Protein AF-A0A7C3TI49-F1 (afdb_monomer)

Solvent-accessible surface area (backbone atoms only — not comparable to full-atom values): 11204 Å² total; per-residue (Å²): 137,73,69,74,66,58,62,77,44,36,33,93,86,78,65,37,60,52,45,73,40,81,92,74,18,29,31,30,22,83,81,80,68,50,71,80,40,73,75,57,76,80,86,66,76,93,65,89,52,96,46,70,70,53,35,66,74,63,55,88,66,80,76,74,78,36,61,53,36,75,71,27,58,77,70,85,82,82,73,86,46,91,93,46,44,79,69,45,50,56,54,45,55,51,50,62,51,61,78,38,73,46,75,66,49,43,51,45,37,54,48,33,49,53,36,47,55,49,31,58,77,68,70,51,64,69,68,35,39,36,49,24,31,50,51,50,52,52,38,50,75,68,54,68,49,80,88,48,62,62,64,48,52,42,43,25,42,41,52,52,26,23,53,75,71,70,53,78,71,61,64,61,59,49,17,63,72,56,73,44,62,54,70,56,35,77,73,102

Structure (mmCIF, N/CA/C/O backbone):
data_AF-A0A7C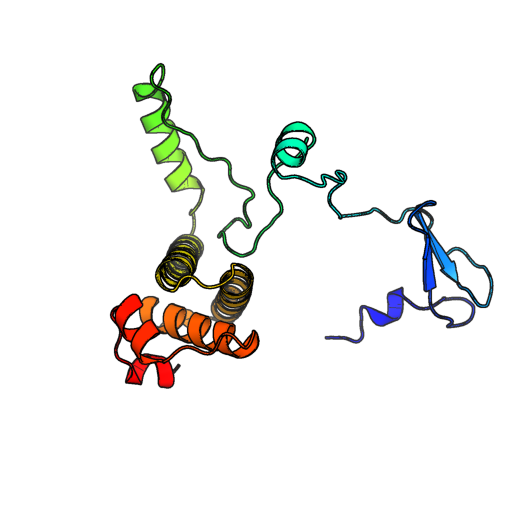3TI49-F1
#
_entry.id   AF-A0A7C3TI49-F1
#
loop_
_atom_site.group_PDB
_atom_site.id
_atom_site.type_symbol
_atom_site.label_atom_id
_atom_site.label_alt_id
_atom_site.label_comp_id
_atom_site.label_asym_id
_atom_site.label_entity_id
_atom_site.label_seq_id
_atom_site.pdbx_PDB_ins_code
_atom_site.Cartn_x
_atom_site.Cartn_y
_atom_site.Cartn_z
_atom_site.occupancy
_atom_site.B_iso_or_equiv
_atom_site.auth_seq_id
_atom_site.auth_comp_id
_atom_site.auth_asym_id
_atom_site.auth_atom_id
_atom_site.pdbx_PDB_model_num
ATOM 1 N N . MET A 1 1 ? -8.772 5.570 -21.981 1.00 37.44 1 MET A N 1
ATOM 2 C CA . MET A 1 1 ? -7.365 5.751 -21.545 1.00 37.44 1 MET A CA 1
ATOM 3 C C . MET A 1 1 ? -6.417 4.676 -22.097 1.00 37.44 1 MET A C 1
ATOM 5 O O . MET A 1 1 ? -5.244 4.721 -21.771 1.00 37.44 1 MET A O 1
ATOM 9 N N . SER A 1 2 ? -6.874 3.746 -22.947 1.00 39.91 2 SER A N 1
ATOM 10 C CA . SER A 1 2 ? -6.044 2.699 -23.571 1.00 39.91 2 SER A CA 1
ATOM 11 C C . SER A 1 2 ? -5.459 3.077 -24.941 1.00 39.91 2 SER A C 1
ATOM 13 O O . SER A 1 2 ? -4.612 2.357 -25.446 1.00 39.91 2 SER A O 1
ATOM 15 N N . SER A 1 3 ? -5.889 4.186 -25.550 1.00 43.06 3 SER A N 1
ATOM 16 C CA . SER A 1 3 ? -5.544 4.528 -26.936 1.00 43.06 3 SER A CA 1
ATOM 17 C C . SER A 1 3 ? -4.151 5.139 -27.124 1.00 43.06 3 SER A C 1
ATOM 19 O O . SER A 1 3 ? -3.600 5.027 -28.208 1.00 43.06 3 SER A O 1
ATOM 21 N N . SER A 1 4 ? -3.556 5.753 -26.096 1.00 47.06 4 SER A N 1
ATOM 22 C CA . SER A 1 4 ? -2.284 6.483 -26.241 1.00 47.06 4 SER A CA 1
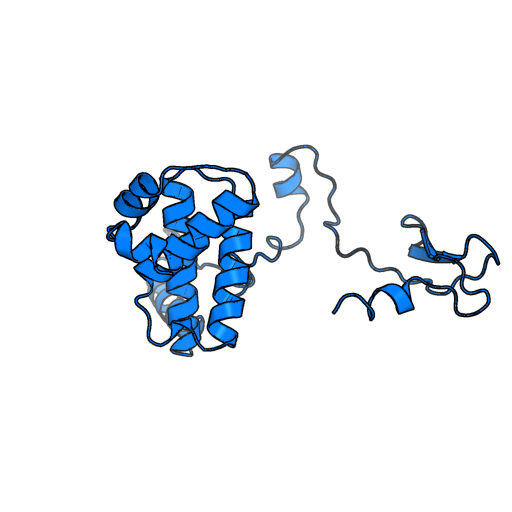ATOM 23 C C . SER A 1 4 ? -1.030 5.614 -26.116 1.00 47.06 4 SER A C 1
ATOM 25 O O . SER A 1 4 ? 0.036 6.043 -26.528 1.00 47.06 4 SER A O 1
ATOM 27 N N . LEU A 1 5 ? -1.122 4.414 -25.532 1.00 48.84 5 LEU A N 1
ATOM 28 C CA . LEU A 1 5 ? 0.017 3.484 -25.432 1.00 48.84 5 LEU A CA 1
ATOM 29 C C . LEU A 1 5 ? 0.194 2.653 -26.710 1.00 48.84 5 LEU A C 1
ATOM 31 O O . LEU A 1 5 ? 1.305 2.250 -27.038 1.00 48.84 5 LEU A O 1
ATOM 35 N N . ASP A 1 6 ? -0.896 2.439 -27.448 1.00 53.16 6 ASP A N 1
ATOM 36 C CA . ASP A 1 6 ? -0.920 1.625 -28.667 1.00 53.16 6 ASP A CA 1
ATOM 37 C C . ASP A 1 6 ? -0.281 2.344 -29.871 1.00 53.16 6 ASP A C 1
ATOM 39 O O . ASP A 1 6 ? 0.140 1.710 -30.836 1.00 53.16 6 ASP A O 1
ATOM 43 N N . GLU A 1 7 ? -0.169 3.673 -29.803 1.00 57.31 7 GLU A N 1
ATOM 44 C CA . GLU A 1 7 ? 0.434 4.513 -30.843 1.00 57.31 7 GLU A CA 1
ATOM 45 C C . GLU A 1 7 ? 1.973 4.429 -30.840 1.00 57.31 7 GLU A C 1
ATOM 47 O O . GLU A 1 7 ? 2.602 4.526 -31.892 1.00 57.31 7 GLU A O 1
ATOM 52 N N . PHE A 1 8 ? 2.583 4.152 -29.680 1.00 62.88 8 PHE A N 1
ATOM 53 C CA . PHE A 1 8 ? 4.034 3.961 -29.538 1.00 62.88 8 PHE A CA 1
ATOM 54 C C . PHE A 1 8 ? 4.514 2.563 -29.950 1.00 62.88 8 PHE A C 1
ATOM 56 O O . PHE A 1 8 ? 5.704 2.370 -30.171 1.00 62.88 8 PHE A O 1
ATOM 63 N N . LEU A 1 9 ? 3.608 1.588 -30.073 1.00 73.31 9 LEU A N 1
ATOM 64 C CA . LEU A 1 9 ? 3.926 0.196 -30.424 1.00 73.31 9 LEU A CA 1
ATOM 65 C C . LEU A 1 9 ? 3.753 -0.109 -31.920 1.00 73.31 9 LEU A C 1
ATOM 67 O O . LEU A 1 9 ? 3.843 -1.270 -32.337 1.00 73.31 9 LEU A O 1
ATOM 71 N N . ARG A 1 10 ? 3.505 0.923 -32.732 1.00 82.94 10 ARG A N 1
ATOM 72 C CA . ARG A 1 10 ? 3.316 0.807 -34.178 1.00 82.94 10 ARG A CA 1
ATOM 73 C C . ARG A 1 10 ? 4.461 1.448 -34.939 1.00 82.94 10 ARG A C 1
ATOM 75 O O . ARG A 1 10 ? 4.963 2.515 -34.595 1.00 82.94 10 ARG A O 1
ATOM 82 N N . CYS A 1 11 ? 4.848 0.798 -36.026 1.00 82.50 11 CYS A N 1
ATOM 83 C CA . CYS A 1 11 ? 5.867 1.307 -36.915 1.00 82.50 11 CYS A CA 1
ATOM 84 C C . CYS A 1 11 ? 5.354 2.544 -37.665 1.00 82.50 11 CYS A C 1
ATOM 86 O O . CYS A 1 11 ? 4.343 2.468 -38.360 1.00 82.50 11 CYS A O 1
ATOM 88 N N . LYS A 1 12 ? 6.086 3.663 -37.596 1.00 83.12 12 LYS A N 1
ATOM 89 C CA . LYS A 1 12 ? 5.746 4.906 -38.318 1.00 83.12 12 LYS A CA 1
ATOM 90 C C . LYS A 1 12 ? 5.868 4.793 -39.844 1.00 83.12 12 LYS A C 1
ATOM 92 O O . LYS A 1 12 ? 5.381 5.665 -40.550 1.00 83.12 12 LYS A O 1
ATOM 97 N N . ILE A 1 13 ? 6.525 3.742 -40.339 1.00 83.31 13 ILE A N 1
ATOM 98 C CA . ILE A 1 13 ? 6.803 3.538 -41.767 1.00 83.31 13 ILE A CA 1
ATOM 99 C C . ILE A 1 13 ? 5.757 2.615 -42.405 1.00 83.31 13 ILE A C 1
ATOM 101 O O . ILE A 1 13 ? 5.224 2.937 -43.459 1.00 83.31 13 ILE A O 1
ATOM 105 N N . CYS A 1 14 ? 5.444 1.478 -41.774 1.00 85.50 14 CYS A N 1
ATOM 106 C CA . CYS A 1 14 ? 4.546 0.466 -42.350 1.00 85.50 14 CYS A CA 1
ATOM 107 C C . CYS A 1 14 ? 3.308 0.144 -41.496 1.00 85.50 14 CYS A C 1
ATOM 109 O O . CYS A 1 14 ? 2.505 -0.701 -41.879 1.00 85.50 14 CYS A O 1
ATOM 111 N N . GLY A 1 15 ? 3.155 0.757 -40.318 1.00 81.75 15 GLY A N 1
ATOM 112 C CA . GLY A 1 15 ? 2.049 0.479 -39.392 1.00 81.75 15 GLY A CA 1
ATOM 113 C C . GLY A 1 15 ? 2.128 -0.873 -38.669 1.00 81.75 15 GLY A C 1
ATOM 114 O O . GLY A 1 15 ? 1.235 -1.191 -37.885 1.00 81.75 15 GLY A O 1
ATOM 115 N N . GLY A 1 16 ? 3.180 -1.663 -38.907 1.00 83.25 16 GLY A N 1
ATOM 116 C CA . GLY A 1 16 ? 3.410 -2.962 -38.274 1.00 83.25 16 GLY A CA 1
ATOM 117 C C . GLY A 1 16 ? 3.659 -2.890 -36.768 1.00 83.25 16 GLY A C 1
ATOM 118 O O . GLY A 1 16 ? 3.997 -1.839 -36.229 1.00 83.25 16 GLY A O 1
ATOM 119 N N . ARG A 1 17 ? 3.529 -4.028 -36.081 1.00 83.50 17 ARG A N 1
ATOM 120 C CA . ARG A 1 17 ? 3.826 -4.136 -34.646 1.00 83.50 17 ARG A CA 1
ATOM 121 C C . ARG A 1 17 ? 5.334 -4.044 -34.400 1.00 83.50 17 ARG A C 1
ATOM 123 O O . ARG A 1 17 ? 6.115 -4.660 -35.126 1.00 83.50 17 ARG A O 1
ATOM 130 N N . LEU A 1 18 ? 5.726 -3.301 -33.370 1.00 85.31 18 LEU A N 1
ATOM 131 C CA . LEU A 1 18 ? 7.106 -3.266 -32.892 1.00 85.31 18 LEU A CA 1
ATOM 132 C C . LEU A 1 18 ? 7.381 -4.414 -31.923 1.00 85.31 18 LEU A C 1
ATOM 134 O O . LEU A 1 18 ? 6.542 -4.755 -31.084 1.00 85.31 18 LEU A O 1
ATOM 138 N N . ILE A 1 19 ? 8.564 -5.000 -32.058 1.00 84.19 19 ILE A N 1
ATOM 139 C CA . ILE A 1 19 ? 9.109 -6.029 -31.181 1.00 84.19 19 ILE A CA 1
ATOM 140 C C . ILE A 1 19 ? 10.363 -5.437 -30.540 1.00 84.19 19 ILE A C 1
ATOM 142 O O . ILE A 1 19 ? 11.196 -4.855 -31.230 1.00 84.19 19 ILE A O 1
ATOM 146 N N . GLY A 1 20 ? 10.465 -5.542 -29.217 1.00 84.12 20 GLY A N 1
ATOM 147 C CA . GLY A 1 20 ? 11.661 -5.142 -28.482 1.00 84.12 20 GLY A CA 1
ATOM 148 C C . GLY A 1 20 ? 12.634 -6.309 -28.372 1.00 84.12 20 GLY A C 1
ATOM 149 O O . GLY A 1 20 ? 12.247 -7.373 -27.886 1.00 84.12 20 GLY A O 1
ATOM 150 N N . ASP A 1 21 ? 13.873 -6.102 -28.798 1.00 83.25 21 ASP A N 1
ATOM 151 C CA . ASP A 1 21 ? 15.015 -6.949 -28.477 1.00 83.25 21 ASP A CA 1
ATOM 152 C C . ASP A 1 21 ? 15.685 -6.4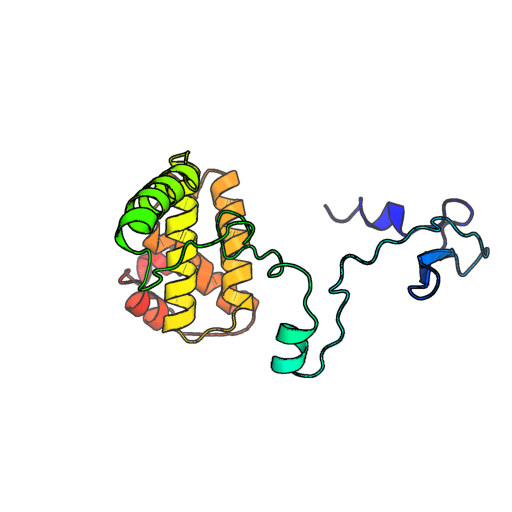21 -27.200 1.00 83.25 21 ASP A C 1
ATOM 154 O O . ASP A 1 21 ? 16.288 -5.347 -27.186 1.00 83.25 21 ASP A O 1
ATOM 158 N N . LEU A 1 22 ? 15.551 -7.177 -26.110 1.00 75.44 22 LEU A N 1
ATOM 159 C CA . LEU A 1 22 ? 16.120 -6.840 -24.802 1.00 75.44 22 LEU A CA 1
ATOM 160 C C . LEU A 1 22 ? 17.641 -7.031 -24.748 1.00 75.44 22 LEU A C 1
ATOM 162 O O . LEU A 1 22 ? 18.283 -6.418 -23.902 1.00 75.44 22 LEU A O 1
ATOM 166 N N . GLU A 1 23 ? 18.226 -7.861 -25.617 1.00 78.31 23 GLU A N 1
ATOM 167 C CA . GLU A 1 23 ? 19.677 -8.091 -25.622 1.00 78.31 23 GLU A CA 1
ATOM 168 C C . GLU A 1 23 ? 20.421 -6.915 -26.254 1.00 78.31 23 GLU A C 1
ATOM 170 O O . GLU A 1 23 ? 21.505 -6.545 -25.804 1.00 78.31 23 GLU A O 1
ATOM 175 N N . ARG A 1 24 ? 19.818 -6.310 -27.282 1.00 79.50 24 ARG A N 1
ATOM 176 C CA . ARG A 1 24 ? 20.370 -5.143 -27.984 1.00 79.50 24 ARG A CA 1
ATOM 177 C C . ARG A 1 24 ? 19.833 -3.811 -27.473 1.00 79.50 24 ARG A C 1
ATOM 179 O O . ARG A 1 24 ? 20.455 -2.783 -27.709 1.00 79.50 24 ARG A O 1
ATOM 186 N N . GLY A 1 25 ? 18.704 -3.826 -26.764 1.00 81.88 25 GLY A N 1
ATOM 187 C CA . GLY A 1 25 ? 18.009 -2.612 -26.339 1.00 81.88 25 GLY A CA 1
ATOM 188 C C . GLY A 1 25 ? 17.297 -1.900 -27.493 1.00 81.88 25 GLY A C 1
ATOM 189 O O . GLY A 1 25 ? 17.110 -0.687 -27.443 1.00 81.88 25 GLY A O 1
ATOM 190 N N . GLU A 1 26 ? 16.897 -2.635 -28.532 1.00 86.69 26 GLU A N 1
ATOM 191 C CA . GLU A 1 26 ? 16.341 -2.081 -29.770 1.00 86.69 26 GLU A CA 1
ATOM 192 C C . GLU A 1 26 ? 14.849 -2.413 -29.917 1.00 86.69 26 GLU A C 1
ATOM 194 O O . GLU A 1 26 ? 14.418 -3.535 -29.667 1.00 86.69 26 GLU A O 1
ATOM 199 N N . ALA A 1 27 ? 14.041 -1.461 -30.379 1.00 86.12 27 ALA A N 1
ATOM 200 C CA . ALA A 1 27 ? 12.674 -1.692 -30.836 1.00 86.12 27 ALA A CA 1
ATOM 201 C C . ALA A 1 27 ? 12.647 -1.717 -32.367 1.00 86.12 27 ALA A C 1
ATOM 203 O O . ALA A 1 27 ? 12.773 -0.674 -33.017 1.00 86.12 27 ALA A O 1
ATOM 204 N N . PHE A 1 28 ? 12.433 -2.894 -32.952 1.00 86.88 28 PHE A N 1
ATOM 205 C CA . PHE A 1 28 ? 12.418 -3.081 -34.401 1.00 86.88 28 PHE A CA 1
ATOM 206 C C . PHE A 1 28 ? 11.052 -3.547 -34.909 1.00 86.88 28 PHE A C 1
ATOM 208 O O . PHE A 1 28 ? 10.256 -4.169 -34.201 1.00 86.88 28 PHE A O 1
ATOM 215 N N . CYS A 1 29 ? 10.747 -3.231 -36.165 1.00 87.69 29 CYS A N 1
ATOM 216 C CA . CYS A 1 29 ? 9.540 -3.722 -36.820 1.00 87.69 29 CYS A CA 1
ATOM 217 C C . CYS A 1 29 ? 9.814 -5.040 -37.548 1.00 87.69 29 CYS A C 1
ATOM 219 O O . CYS A 1 29 ? 10.705 -5.107 -38.392 1.00 87.69 29 CYS A O 1
ATOM 221 N N . SER A 1 30 ? 8.995 -6.064 -37.301 1.00 84.44 30 SER A N 1
ATOM 222 C CA . SER A 1 30 ? 9.126 -7.366 -37.970 1.00 84.44 30 SER A CA 1
ATOM 223 C C . SER A 1 30 ? 8.779 -7.349 -39.463 1.00 84.44 30 SER A C 1
ATOM 225 O O . SER A 1 30 ? 9.190 -8.253 -40.182 1.00 84.44 30 SER A O 1
ATOM 227 N N . LEU A 1 31 ? 8.023 -6.350 -39.935 1.00 85.31 31 LEU A N 1
ATOM 228 C CA . LEU A 1 31 ? 7.568 -6.276 -41.328 1.00 85.31 31 LEU A CA 1
ATOM 229 C C . LEU A 1 31 ? 8.546 -5.534 -42.245 1.00 85.31 31 LEU A C 1
ATOM 231 O O . LEU A 1 31 ? 8.798 -5.990 -43.354 1.00 85.31 31 LEU A O 1
ATOM 235 N N . CYS A 1 32 ? 9.078 -4.388 -41.811 1.00 86.19 32 CYS A N 1
ATOM 236 C CA . CYS A 1 32 ? 9.964 -3.556 -42.636 1.00 86.19 32 CYS A CA 1
ATOM 237 C C . CYS A 1 32 ? 11.418 -3.504 -42.144 1.00 86.19 32 CYS A C 1
ATOM 239 O O . CYS A 1 32 ? 12.242 -2.866 -42.792 1.00 86.19 32 CYS A O 1
ATOM 241 N N . GLY A 1 33 ? 11.737 -4.122 -41.002 1.00 82.44 33 GLY A N 1
ATOM 242 C CA . GLY A 1 33 ? 13.096 -4.166 -40.452 1.00 82.44 33 GLY A CA 1
ATOM 243 C C . GLY A 1 33 ? 13.618 -2.837 -39.898 1.00 82.44 33 GLY A C 1
ATOM 244 O O . GLY A 1 33 ? 14.774 -2.760 -39.502 1.00 82.44 33 GLY A O 1
ATOM 245 N N . SER A 1 34 ? 12.798 -1.782 -39.854 1.00 84.56 34 SER A N 1
ATOM 246 C CA . SER A 1 34 ? 13.216 -0.490 -39.306 1.00 84.56 34 SER A CA 1
ATOM 247 C C . SER A 1 34 ? 13.361 -0.556 -37.787 1.00 84.56 34 SER A C 1
ATOM 249 O O . SER A 1 34 ? 12.408 -0.955 -37.106 1.00 84.56 34 SER A O 1
ATOM 251 N N . VAL A 1 35 ? 14.492 -0.083 -37.271 1.00 85.06 35 VAL A N 1
ATOM 252 C CA . VAL A 1 35 ? 14.696 0.187 -35.844 1.00 85.06 35 VAL A CA 1
ATOM 253 C C . VAL A 1 35 ? 14.158 1.585 -35.542 1.00 85.06 35 VAL A C 1
ATOM 255 O O . VAL A 1 35 ? 14.489 2.544 -36.237 1.00 85.06 35 VAL A O 1
ATOM 258 N N . LEU A 1 36 ? 13.247 1.693 -34.574 1.00 82.31 36 LEU A N 1
ATOM 259 C CA . LEU A 1 36 ? 12.620 2.966 -34.189 1.00 82.31 36 LEU A CA 1
ATOM 260 C C . LEU A 1 36 ? 13.142 3.520 -32.870 1.00 82.31 36 LEU A C 1
ATOM 262 O O . LEU A 1 36 ? 13.036 4.724 -32.644 1.00 82.31 36 LEU A O 1
ATOM 266 N N . ASP A 1 37 ? 13.684 2.654 -32.022 1.00 77.38 37 ASP A N 1
ATOM 267 C CA . ASP A 1 37 ? 14.362 3.034 -30.793 1.00 77.38 37 ASP A CA 1
ATOM 268 C C . ASP A 1 37 ? 15.560 2.103 -30.594 1.00 77.38 37 ASP A C 1
ATOM 270 O O . ASP A 1 37 ? 15.435 0.898 -30.788 1.00 77.38 37 ASP A O 1
ATOM 274 N N . GLU A 1 38 ? 16.708 2.664 -30.242 1.00 78.88 38 GLU A N 1
ATOM 275 C CA . GLU A 1 38 ? 17.976 1.948 -30.020 1.00 78.88 38 GLU A CA 1
ATOM 276 C C . GLU A 1 38 ? 18.396 1.998 -28.542 1.00 78.88 38 GLU A C 1
ATOM 278 O O . GLU A 1 38 ? 19.468 1.522 -28.172 1.00 78.88 38 GLU A O 1
ATOM 283 N N . ARG A 1 39 ? 17.593 2.642 -27.682 1.00 77.12 39 ARG A N 1
ATOM 284 C CA . ARG A 1 39 ? 17.901 2.830 -26.257 1.00 77.12 39 ARG A CA 1
ATOM 285 C C . ARG A 1 39 ? 16.721 2.455 -25.377 1.00 77.12 39 ARG A C 1
ATOM 287 O O . ARG A 1 39 ? 16.298 3.235 -24.521 1.00 77.12 39 ARG A O 1
ATOM 294 N N . LEU A 1 40 ? 16.215 1.240 -25.551 1.00 77.75 40 LEU A N 1
ATOM 295 C CA . LEU A 1 40 ? 15.283 0.669 -24.590 1.00 77.75 40 LEU A CA 1
ATOM 296 C C . LEU A 1 40 ? 15.995 0.492 -23.249 1.00 77.75 40 LEU A C 1
ATOM 298 O O . LEU A 1 40 ? 16.892 -0.334 -23.093 1.00 77.75 40 LEU A O 1
ATOM 302 N N . VAL A 1 41 ? 15.583 1.295 -22.273 1.00 74.75 41 VAL A N 1
ATOM 303 C CA . VAL A 1 41 ? 16.032 1.157 -20.891 1.00 74.75 41 VAL A CA 1
ATOM 304 C C . VAL A 1 41 ? 15.165 0.102 -20.219 1.00 74.75 41 VAL A C 1
ATOM 306 O O . VAL A 1 41 ? 13.950 0.279 -20.104 1.00 74.75 41 VAL A O 1
ATOM 309 N N . ASP A 1 42 ? 15.784 -0.981 -19.753 1.00 72.19 42 ASP A N 1
ATOM 310 C CA . ASP A 1 42 ? 15.105 -1.918 -18.865 1.00 72.19 42 ASP A CA 1
ATOM 311 C C . ASP A 1 42 ? 14.925 -1.264 -17.487 1.00 72.19 42 ASP A C 1
ATOM 313 O O . ASP A 1 42 ? 15.885 -0.866 -16.829 1.00 72.19 42 ASP A O 1
ATOM 317 N N . LEU A 1 43 ? 13.668 -1.114 -17.070 1.00 71.31 43 LEU A N 1
ATOM 318 C CA . LEU A 1 43 ? 13.289 -0.606 -15.747 1.00 71.31 43 LEU A CA 1
ATOM 319 C C . LEU A 1 43 ? 13.090 -1.746 -14.734 1.00 71.31 43 LEU A C 1
ATOM 321 O O . LEU A 1 43 ? 12.671 -1.506 -13.597 1.00 71.31 43 LEU A O 1
ATOM 325 N N . GLY A 1 44 ? 13.320 -2.988 -15.158 1.00 69.06 44 GLY A N 1
ATOM 326 C CA . GLY A 1 44 ? 13.307 -4.168 -14.317 1.00 69.06 44 GLY A CA 1
ATOM 327 C C . GLY A 1 44 ? 14.481 -4.214 -13.333 1.00 69.06 44 GLY A C 1
ATOM 328 O O . GLY A 1 44 ? 15.432 -3.437 -13.415 1.00 69.06 44 GLY A O 1
ATOM 329 N N . PRO A 1 45 ? 14.421 -5.121 -12.348 1.00 68.38 45 PRO A N 1
ATOM 330 C CA . PRO A 1 45 ? 15.542 -5.349 -11.451 1.00 68.38 45 PRO A CA 1
ATOM 331 C C . PRO A 1 45 ? 16.754 -5.866 -12.238 1.00 68.38 45 PRO A C 1
ATOM 333 O O . PRO A 1 45 ? 16.690 -6.921 -12.862 1.00 68.38 45 PRO A O 1
ATOM 336 N N . GLU A 1 46 ? 17.881 -5.157 -12.141 1.00 63.53 46 GLU A N 1
ATOM 337 C CA . GLU A 1 46 ? 19.149 -5.544 -12.787 1.00 63.53 46 GLU A CA 1
ATOM 338 C C . GLU A 1 46 ? 19.676 -6.911 -12.308 1.00 63.53 46 GLU A C 1
ATOM 340 O O . GLU A 1 46 ? 20.484 -7.561 -12.971 1.00 63.53 46 GLU A O 1
ATOM 345 N N . TRP A 1 47 ? 19.229 -7.366 -11.136 1.00 66.06 47 TRP A N 1
ATOM 346 C CA . TRP A 1 47 ? 19.648 -8.623 -10.534 1.00 66.06 47 TRP A CA 1
ATOM 347 C C . TRP A 1 47 ? 18.642 -9.740 -10.849 1.00 66.06 47 TRP A C 1
ATOM 349 O O . TRP A 1 47 ? 17.451 -9.648 -10.558 1.00 66.06 47 TRP A O 1
ATOM 359 N N . LYS A 1 48 ? 19.148 -10.860 -11.374 1.00 63.16 48 LYS A N 1
ATOM 360 C CA . LYS A 1 48 ? 18.456 -12.155 -11.359 1.00 63.16 48 LYS A CA 1
ATOM 361 C C . LYS A 1 48 ? 18.998 -12.946 -10.174 1.00 63.16 48 LYS A C 1
ATOM 363 O O . LYS A 1 48 ? 20.080 -13.524 -10.256 1.00 63.16 48 LYS A O 1
ATOM 368 N N . ALA A 1 49 ? 18.291 -12.918 -9.051 1.00 63.47 49 ALA A N 1
ATOM 369 C CA . ALA A 1 49 ? 18.569 -13.823 -7.943 1.00 63.47 49 ALA A CA 1
ATOM 370 C C . ALA A 1 49 ? 17.494 -14.900 -7.919 1.00 63.47 49 ALA A C 1
ATOM 372 O O . ALA A 1 49 ? 16.307 -14.607 -8.067 1.00 63.47 49 ALA A O 1
ATOM 373 N N . ILE A 1 50 ? 17.940 -16.140 -7.767 1.00 69.44 50 ILE A N 1
ATOM 374 C CA . ILE A 1 50 ? 17.060 -17.304 -7.658 1.00 69.44 50 ILE A CA 1
ATOM 375 C C . ILE A 1 50 ? 16.532 -17.409 -6.223 1.00 69.44 50 ILE A C 1
ATOM 377 O O . ILE A 1 50 ? 15.393 -17.816 -6.017 1.00 69.44 50 ILE A O 1
ATOM 381 N N . ASP A 1 51 ? 17.342 -16.981 -5.253 1.00 76.88 51 ASP A N 1
ATOM 382 C CA . ASP A 1 51 ? 17.045 -17.065 -3.829 1.00 76.88 51 ASP A CA 1
ATOM 383 C C . ASP A 1 51 ? 17.119 -15.697 -3.126 1.00 76.88 51 ASP A C 1
ATOM 385 O O . ASP A 1 51 ? 17.733 -14.741 -3.619 1.00 76.88 51 ASP A O 1
ATOM 389 N N . TYR A 1 52 ? 16.476 -15.597 -1.964 1.00 75.00 52 TYR A N 1
ATOM 390 C CA . TYR A 1 52 ? 16.367 -14.365 -1.184 1.00 75.00 52 TYR A CA 1
ATOM 391 C C . TYR A 1 52 ? 17.728 -13.881 -0.652 1.00 75.00 52 TYR A C 1
ATOM 393 O O . TYR A 1 52 ? 18.011 -12.683 -0.693 1.00 75.00 52 TYR A O 1
ATOM 401 N N . GLU A 1 53 ? 18.615 -14.788 -0.235 1.00 78.62 53 GLU A N 1
ATOM 402 C CA . GLU A 1 53 ? 19.952 -14.406 0.247 1.00 78.62 53 GLU A CA 1
ATOM 403 C C . GLU A 1 53 ? 20.847 -13.856 -0.869 1.00 78.62 53 GLU A C 1
ATOM 405 O O . GLU A 1 53 ? 21.616 -12.912 -0.672 1.00 78.62 53 GLU A O 1
ATOM 410 N N . GLU A 1 54 ? 20.757 -14.433 -2.070 1.00 75.38 54 GLU A N 1
ATOM 411 C CA . GLU A 1 54 ? 21.475 -13.904 -3.228 1.00 75.38 54 GLU A CA 1
ATOM 412 C C . GLU A 1 54 ? 20.946 -12.533 -3.635 1.00 75.38 54 GLU A C 1
ATOM 414 O O . GLU A 1 54 ? 21.726 -11.673 -4.048 1.00 75.38 54 GLU A O 1
ATOM 419 N N . LYS A 1 55 ? 19.631 -12.323 -3.514 1.00 73.56 55 LYS A N 1
ATOM 420 C CA . LYS A 1 55 ? 19.001 -11.028 -3.752 1.00 73.56 55 LYS A CA 1
ATOM 421 C C . LYS A 1 55 ? 19.589 -9.983 -2.812 1.00 73.56 55 LYS A C 1
ATOM 423 O O . LYS A 1 55 ? 20.085 -8.975 -3.299 1.00 73.56 55 LYS A O 1
ATOM 428 N N . GLU A 1 56 ? 19.611 -10.229 -1.505 1.00 73.94 56 GLU A N 1
ATOM 429 C CA . GLU A 1 56 ? 20.180 -9.273 -0.542 1.00 73.94 56 GLU A CA 1
ATOM 430 C C . GLU A 1 56 ? 21.648 -8.933 -0.830 1.00 73.94 56 GLU A C 1
ATOM 432 O O . GLU A 1 56 ? 22.037 -7.773 -0.721 1.00 73.94 56 GLU A O 1
ATOM 437 N N . LYS A 1 57 ? 22.455 -9.907 -1.266 1.00 75.12 57 LYS A N 1
ATOM 438 C CA . LYS A 1 57 ? 23.879 -9.685 -1.578 1.00 75.12 57 LYS A CA 1
ATOM 439 C C . LYS A 1 57 ? 24.115 -8.958 -2.908 1.00 75.12 57 LYS A C 1
ATOM 441 O O . LYS A 1 57 ? 25.095 -8.227 -3.031 1.00 75.12 57 LYS A O 1
ATOM 446 N N . LYS A 1 58 ? 23.272 -9.188 -3.923 1.00 71.88 58 LYS A N 1
ATOM 447 C CA . LYS A 1 58 ? 23.439 -8.643 -5.289 1.00 71.88 58 LYS A CA 1
ATOM 448 C C . LYS A 1 58 ? 22.744 -7.296 -5.491 1.00 71.88 58 LYS A C 1
ATOM 450 O O . LYS A 1 58 ? 23.095 -6.558 -6.411 1.00 71.88 58 LYS A O 1
ATOM 455 N N . VAL A 1 59 ? 21.746 -6.978 -4.671 1.00 69.88 59 VAL A N 1
ATOM 456 C CA . VAL A 1 59 ? 20.978 -5.737 -4.768 1.00 69.88 59 VAL A CA 1
ATOM 457 C C . VAL A 1 59 ? 21.868 -4.547 -4.397 1.00 69.88 59 VAL A C 1
ATOM 459 O O . VAL A 1 59 ? 22.239 -4.350 -3.246 1.00 69.88 59 VAL A O 1
ATOM 462 N N . ARG A 1 60 ? 22.203 -3.726 -5.399 1.00 69.94 60 ARG A N 1
ATOM 463 C CA . ARG A 1 60 ? 22.923 -2.453 -5.210 1.00 69.94 60 ARG A CA 1
ATOM 464 C C . ARG A 1 60 ? 21.986 -1.292 -4.853 1.00 69.94 60 ARG A C 1
ATOM 466 O O . ARG A 1 60 ? 22.428 -0.280 -4.317 1.00 69.94 60 ARG A O 1
ATOM 473 N N . VAL A 1 61 ? 20.706 -1.420 -5.193 1.00 73.75 61 VAL A N 1
ATOM 474 C CA . VAL A 1 61 ? 19.695 -0.359 -5.086 1.00 73.75 61 VAL A CA 1
ATOM 475 C C . VAL A 1 61 ? 18.731 -0.603 -3.924 1.00 73.75 61 VAL A C 1
ATOM 477 O O . VAL A 1 61 ? 18.743 -1.652 -3.298 1.00 73.75 61 VAL A O 1
ATOM 480 N N . GLY A 1 62 ? 17.889 0.380 -3.610 1.00 74.19 62 GLY A N 1
ATOM 481 C CA . GLY A 1 62 ? 16.867 0.229 -2.575 1.00 74.19 62 GLY A CA 1
ATOM 482 C C . GLY A 1 62 ? 15.752 -0.761 -2.940 1.00 74.19 62 GLY A C 1
ATOM 483 O O . GLY A 1 62 ? 15.729 -1.370 -4.010 1.00 74.19 62 GLY A O 1
ATOM 484 N N . SER A 1 63 ? 14.780 -0.884 -2.034 1.00 76.25 63 SER A N 1
ATOM 485 C CA . SER A 1 63 ? 13.545 -1.635 -2.286 1.00 76.25 63 SER A CA 1
ATOM 486 C C . SER A 1 63 ? 12.777 -1.074 -3.494 1.00 76.25 63 SER A C 1
ATOM 488 O O . SER A 1 63 ? 12.827 0.134 -3.739 1.00 76.25 63 SER A O 1
ATOM 490 N N . PRO A 1 64 ? 12.035 -1.916 -4.239 1.00 78.88 64 PRO A N 1
ATOM 491 C CA . PRO A 1 64 ? 11.209 -1.441 -5.340 1.00 78.88 64 PRO A CA 1
ATOM 492 C C . PRO A 1 64 ? 10.133 -0.479 -4.834 1.00 78.88 64 PRO A C 1
ATOM 494 O O . PRO A 1 64 ? 9.639 -0.602 -3.708 1.00 78.88 64 PRO A O 1
ATOM 497 N N . ILE A 1 65 ? 9.730 0.454 -5.696 1.00 85.25 65 ILE A N 1
ATOM 498 C CA . ILE A 1 65 ? 8.620 1.351 -5.383 1.00 85.25 65 ILE A CA 1
ATOM 499 C C . ILE A 1 65 ? 7.336 0.540 -5.187 1.00 85.25 65 ILE A C 1
ATOM 501 O O . ILE A 1 65 ? 6.997 -0.324 -5.993 1.00 85.25 65 ILE A O 1
ATOM 505 N N . THR A 1 66 ? 6.590 0.825 -4.124 1.00 88.00 66 THR A N 1
ATOM 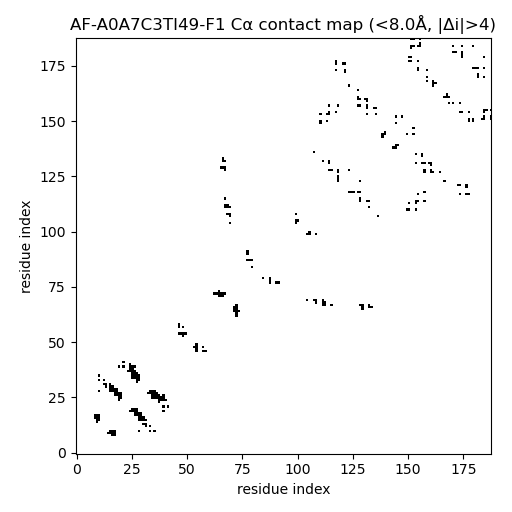506 C CA . THR A 1 66 ? 5.312 0.158 -3.859 1.00 88.00 66 THR A CA 1
ATOM 507 C C . THR A 1 66 ? 4.247 1.164 -3.452 1.00 88.00 66 THR A C 1
ATOM 509 O O . THR A 1 66 ? 4.481 2.017 -2.594 1.00 88.00 66 THR A O 1
ATOM 512 N N . PRO A 1 67 ? 3.019 1.067 -3.991 1.00 90.00 67 PRO A N 1
ATOM 513 C CA . PRO A 1 67 ? 1.922 1.913 -3.550 1.00 90.00 67 PRO A CA 1
ATOM 514 C C . PRO A 1 67 ? 1.542 1.667 -2.079 1.00 90.00 67 PRO A C 1
ATOM 516 O O . PRO A 1 67 ? 0.751 2.424 -1.528 1.00 90.00 67 PRO A O 1
ATOM 519 N N . ARG A 1 68 ? 2.069 0.664 -1.384 1.00 90.75 68 ARG A N 1
ATOM 520 C CA . ARG A 1 68 ? 1.686 0.403 0.015 1.00 90.75 68 ARG A CA 1
ATOM 521 C C . ARG A 1 68 ? 2.134 1.479 1.002 1.00 90.75 68 ARG A C 1
ATOM 523 O O . ARG A 1 68 ? 1.538 1.597 2.067 1.00 90.75 68 ARG A O 1
ATOM 530 N N . PHE A 1 69 ? 3.138 2.279 0.651 1.00 88.88 69 PHE A N 1
ATOM 531 C CA . PHE A 1 69 ? 3.631 3.378 1.484 1.00 88.88 69 PHE A CA 1
ATOM 532 C C . PHE A 1 69 ? 3.245 4.732 0.895 1.00 88.88 69 PHE A C 1
ATOM 534 O O . PHE A 1 69 ? 3.209 4.878 -0.322 1.00 88.88 69 PHE A O 1
ATOM 541 N N . HIS A 1 70 ? 2.987 5.733 1.742 1.00 87.25 70 HIS A N 1
ATOM 542 C CA . HIS A 1 70 ? 2.649 7.098 1.307 1.00 87.25 70 HIS A CA 1
ATOM 543 C C . HIS A 1 70 ? 3.664 7.670 0.301 1.00 87.25 70 HIS A C 1
ATOM 545 O O . HIS A 1 70 ? 3.251 8.070 -0.786 1.00 87.25 70 HIS A O 1
ATOM 551 N N . ASP A 1 71 ? 4.960 7.539 0.594 1.00 86.69 71 ASP A N 1
ATOM 552 C CA . ASP A 1 71 ? 6.079 7.989 -0.256 1.00 86.69 71 ASP A CA 1
ATOM 553 C C . ASP A 1 71 ? 6.519 6.945 -1.297 1.00 86.69 71 ASP A C 1
ATOM 555 O O . ASP A 1 71 ? 7.653 6.954 -1.769 1.00 86.69 71 ASP A O 1
ATOM 559 N N . TYR A 1 72 ? 5.669 5.962 -1.594 1.00 87.75 72 TYR A N 1
ATOM 560 C CA . TYR A 1 72 ? 5.978 4.825 -2.466 1.00 87.75 72 TYR A CA 1
ATOM 561 C C . TYR A 1 72 ? 7.195 3.974 -2.056 1.00 87.75 72 TYR A C 1
ATOM 563 O O . TYR A 1 72 ? 7.677 3.175 -2.850 1.00 87.75 72 TYR A O 1
ATOM 571 N N . GLY A 1 73 ? 7.680 4.106 -0.818 1.00 84.56 73 GLY A N 1
ATOM 572 C CA . GLY A 1 73 ? 8.856 3.380 -0.322 1.00 84.56 73 GLY A CA 1
ATOM 573 C C . GLY A 1 73 ? 10.185 4.116 -0.517 1.00 84.56 73 GLY A C 1
ATOM 574 O O . GLY A 1 73 ? 11.231 3.541 -0.254 1.00 84.56 73 GLY A O 1
ATOM 575 N N . LEU A 1 74 ? 10.162 5.390 -0.923 1.00 83.50 74 LEU A N 1
ATOM 576 C CA . LEU A 1 74 ? 11.368 6.201 -1.151 1.00 83.50 74 LEU A CA 1
ATOM 577 C C . LEU A 1 74 ? 12.030 6.733 0.137 1.00 83.50 74 LEU A C 1
ATOM 579 O O . LEU A 1 74 ? 13.073 7.379 0.079 1.00 83.50 74 LEU A O 1
ATOM 583 N N . GLY A 1 75 ? 11.429 6.500 1.306 1.00 79.50 75 GLY A N 1
ATOM 584 C CA . GLY A 1 75 ? 11.946 6.982 2.585 1.00 79.50 75 GLY A CA 1
ATOM 585 C C . GLY A 1 75 ? 12.870 5.979 3.282 1.00 79.50 75 GLY A C 1
ATOM 586 O O . GLY A 1 75 ? 12.558 4.797 3.357 1.00 79.50 75 GLY A O 1
ATOM 587 N N . SER A 1 76 ? 13.945 6.461 3.910 1.00 81.69 76 SER A N 1
ATOM 588 C CA . SER A 1 76 ? 14.840 5.670 4.778 1.00 81.69 76 SER A CA 1
ATOM 589 C C . SER A 1 76 ? 14.381 5.679 6.237 1.00 81.69 76 SER A C 1
ATOM 591 O O . SER A 1 76 ? 13.926 6.712 6.709 1.00 81.69 76 SER A O 1
ATOM 593 N N . GLU A 1 77 ? 14.465 4.587 6.989 1.00 81.81 77 GLU A N 1
ATOM 594 C CA . GLU A 1 77 ? 14.138 4.594 8.426 1.00 81.81 77 GLU A CA 1
ATOM 595 C C . GLU A 1 77 ? 15.410 4.711 9.275 1.00 81.81 77 GLU A C 1
ATOM 597 O O . GLU A 1 77 ? 16.404 4.046 9.003 1.00 81.81 77 GLU A O 1
ATOM 602 N N . ILE A 1 78 ? 15.399 5.588 10.285 1.00 84.62 78 ILE A N 1
ATOM 603 C CA . ILE A 1 78 ? 16.510 5.709 11.239 1.00 84.62 78 ILE A CA 1
ATOM 604 C C . ILE A 1 78 ? 16.265 4.728 12.387 1.00 84.62 78 ILE A C 1
ATOM 606 O O . ILE A 1 78 ? 15.402 4.961 13.240 1.00 84.62 78 ILE A O 1
ATOM 610 N N . GLU A 1 79 ? 17.043 3.651 12.423 1.00 80.44 79 GLU A N 1
ATOM 611 C CA . GLU A 1 79 ? 16.932 2.603 13.437 1.00 80.44 79 GLU A CA 1
ATOM 612 C C . GLU A 1 79 ? 17.470 3.039 14.820 1.00 80.44 79 GLU A C 1
ATOM 614 O O . GLU A 1 79 ? 18.167 4.051 14.992 1.00 80.44 79 GLU A O 1
ATOM 619 N N . ARG A 1 80 ? 17.093 2.284 15.859 1.00 77.31 80 ARG A N 1
ATOM 620 C CA . ARG A 1 80 ? 17.682 2.383 17.198 1.00 77.31 80 ARG A CA 1
ATOM 621 C C . ARG A 1 80 ? 18.963 1.554 17.253 1.00 77.31 80 ARG A C 1
ATOM 623 O O . ARG A 1 80 ? 18.907 0.341 17.398 1.00 77.31 80 ARG A O 1
ATOM 630 N N . THR A 1 81 ? 20.109 2.218 17.202 1.00 74.00 81 THR A N 1
ATOM 631 C CA . THR A 1 81 ? 21.410 1.590 17.474 1.00 74.00 81 THR A CA 1
ATOM 632 C C . THR A 1 81 ? 21.785 1.801 18.938 1.00 74.00 81 THR A C 1
ATOM 634 O O . THR A 1 81 ? 21.624 2.913 19.447 1.00 74.00 81 THR A O 1
ATOM 637 N N . GLN A 1 82 ? 22.302 0.758 19.599 1.00 68.06 82 GLN A N 1
ATOM 638 C CA . GLN A 1 82 ? 22.682 0.789 21.020 1.00 68.06 82 GLN A CA 1
ATOM 639 C C . GLN A 1 82 ? 23.671 1.925 21.347 1.00 68.06 82 GLN A C 1
ATOM 641 O O . GLN A 1 82 ? 23.510 2.590 22.367 1.00 68.06 82 GLN A O 1
ATOM 646 N N . ASP A 1 83 ? 24.605 2.232 20.444 1.00 70.69 83 ASP A N 1
ATOM 647 C CA . ASP A 1 83 ? 25.670 3.217 20.684 1.00 70.69 83 ASP A CA 1
ATOM 648 C C . ASP A 1 83 ? 25.244 4.690 20.521 1.00 70.69 83 ASP A C 1
ATOM 650 O O . ASP A 1 83 ? 25.898 5.595 21.040 1.00 70.69 83 ASP A O 1
ATOM 654 N N . TYR A 1 84 ? 24.138 4.969 19.817 1.00 67.69 84 TYR A N 1
ATOM 655 C CA . TYR A 1 84 ? 23.755 6.337 19.417 1.00 67.69 84 TYR A CA 1
ATOM 656 C C . TYR A 1 84 ? 22.300 6.708 19.736 1.00 67.69 84 TYR A C 1
ATOM 658 O O . TYR A 1 84 ? 21.792 7.724 19.248 1.00 67.69 84 TYR A O 1
ATOM 666 N N . ASP A 1 85 ? 21.605 5.929 20.569 1.00 70.94 85 ASP A N 1
ATOM 667 C CA . ASP A 1 85 ? 20.146 6.035 20.693 1.00 70.94 85 ASP A CA 1
ATOM 668 C C . ASP A 1 85 ? 19.655 7.411 21.189 1.00 70.94 85 ASP A C 1
ATOM 670 O O . ASP A 1 85 ? 18.621 7.909 20.735 1.00 70.94 85 ASP A O 1
ATOM 674 N N . GLN A 1 86 ? 20.424 8.093 22.048 1.00 70.88 86 GLN A N 1
ATOM 675 C CA . GLN A 1 86 ? 20.065 9.434 22.533 1.00 70.88 86 GLN A CA 1
ATOM 676 C C . GLN A 1 86 ? 20.107 10.501 21.427 1.00 70.88 86 GLN A C 1
ATOM 678 O O . GLN A 1 86 ? 19.190 11.322 21.339 1.00 70.88 86 GLN A O 1
ATOM 683 N N . LYS A 1 87 ? 21.125 10.477 20.552 1.00 72.31 87 LYS A N 1
ATOM 684 C CA . LYS A 1 87 ? 21.238 11.412 19.416 1.00 72.31 87 LYS A CA 1
ATOM 685 C C . LYS A 1 87 ? 20.255 11.053 18.300 1.00 72.31 87 LYS A C 1
ATOM 687 O O . LYS A 1 87 ? 19.628 11.940 17.727 1.00 72.31 87 LYS A O 1
ATOM 692 N N . ASN A 1 88 ? 20.038 9.762 18.049 1.00 80.44 88 ASN A N 1
ATOM 693 C CA . ASN A 1 88 ? 19.116 9.306 17.008 1.00 80.44 88 ASN A CA 1
ATOM 694 C C . ASN A 1 88 ? 17.648 9.575 17.371 1.00 80.44 88 ASN A C 1
ATOM 696 O O . ASN A 1 88 ? 16.808 9.723 16.483 1.00 80.44 88 ASN A O 1
ATOM 700 N N . LYS A 1 89 ? 17.313 9.713 18.662 1.00 82.44 89 LYS A N 1
ATOM 701 C CA . LYS A 1 89 ? 15.946 10.022 19.104 1.00 82.44 89 LYS A CA 1
ATOM 702 C C . LYS A 1 89 ? 15.420 11.341 18.543 1.00 82.44 89 LYS A C 1
ATOM 704 O O . LYS A 1 89 ? 14.276 11.374 18.087 1.00 82.44 89 LYS A O 1
ATOM 709 N N . SER A 1 90 ? 16.218 12.409 18.561 1.00 85.06 90 SER A N 1
ATOM 710 C CA . SER A 1 90 ? 15.793 13.707 18.022 1.00 85.06 90 SER A CA 1
ATOM 711 C C . SER A 1 90 ? 15.614 13.630 16.505 1.00 85.06 90 SER A C 1
ATOM 713 O O . SER A 1 90 ? 14.573 14.048 15.998 1.00 85.06 90 SER A O 1
ATOM 715 N N . LEU A 1 91 ? 16.560 13.008 15.798 1.00 86.81 91 LEU A N 1
ATOM 716 C CA . LEU A 1 91 ? 16.505 12.813 14.348 1.00 86.81 91 LEU A CA 1
ATOM 717 C C . LEU A 1 91 ? 15.259 12.031 13.912 1.00 86.81 91 LEU A C 1
ATOM 719 O O . LEU A 1 91 ? 14.574 12.460 12.988 1.00 86.81 91 LEU A O 1
ATOM 723 N N . ARG A 1 92 ? 14.885 10.957 14.621 1.00 86.19 92 ARG A N 1
ATOM 724 C CA . ARG A 1 92 ? 13.650 10.193 14.349 1.00 86.19 92 ARG A CA 1
ATOM 725 C C . ARG A 1 92 ? 12.389 11.043 14.497 1.00 86.19 92 ARG A C 1
ATOM 727 O O . ARG A 1 92 ? 11.472 10.958 13.680 1.00 86.19 92 ARG A O 1
ATOM 734 N N . VAL A 1 93 ? 12.331 11.874 15.539 1.00 84.19 93 VAL A N 1
ATOM 735 C CA . VAL A 1 93 ? 11.194 12.781 15.760 1.00 84.19 93 VAL A CA 1
ATOM 736 C C . VAL A 1 93 ? 11.096 13.802 14.628 1.00 84.19 93 VAL A C 1
ATOM 738 O O . VAL A 1 93 ? 10.003 14.023 14.104 1.00 84.19 93 VAL A O 1
ATOM 741 N N . TRP A 1 94 ? 12.220 14.393 14.220 1.00 86.19 94 TRP A N 1
ATOM 742 C CA . TRP A 1 94 ? 12.270 15.328 13.095 1.00 86.19 94 TRP A CA 1
ATOM 743 C C . TRP A 1 94 ? 11.882 14.663 11.777 1.00 86.19 94 TRP A C 1
ATOM 745 O O . TRP A 1 94 ? 11.035 15.185 11.055 1.00 86.19 94 TRP A O 1
ATOM 755 N N . GLN A 1 95 ? 12.404 13.471 11.503 1.00 86.94 95 GLN A N 1
ATOM 756 C CA . GLN A 1 95 ? 12.080 12.714 10.302 1.00 86.94 95 GLN A CA 1
ATOM 757 C C . GLN A 1 95 ? 10.582 12.400 10.202 1.00 86.94 95 GLN A C 1
ATOM 759 O O . GLN A 1 95 ? 9.975 12.608 9.151 1.00 86.94 95 GLN A O 1
ATOM 764 N N . LYS A 1 96 ? 9.955 11.965 11.303 1.00 81.25 96 LYS A N 1
ATOM 765 C CA . LYS A 1 96 ? 8.509 11.699 11.342 1.00 81.25 96 LYS A CA 1
ATOM 766 C C . LYS A 1 96 ? 7.678 12.955 11.060 1.00 81.25 96 LYS A C 1
ATOM 768 O O . LYS A 1 96 ? 6.612 12.853 10.460 1.00 81.25 96 LYS A O 1
ATOM 773 N N . ARG A 1 97 ? 8.153 14.131 11.485 1.00 82.19 97 ARG A N 1
ATOM 774 C CA . ARG A 1 97 ? 7.490 15.418 11.216 1.00 82.19 97 ARG A CA 1
ATOM 775 C C . ARG A 1 97 ? 7.629 15.845 9.755 1.00 82.19 97 ARG A C 1
ATOM 777 O O . ARG A 1 97 ? 6.661 16.353 9.203 1.00 82.19 97 ARG A O 1
ATOM 784 N N . LEU A 1 98 ? 8.792 15.614 9.144 1.00 82.62 98 LEU A N 1
ATOM 785 C CA . LEU A 1 98 ? 9.075 15.995 7.756 1.00 82.62 98 LEU A CA 1
ATOM 786 C C . LEU A 1 98 ? 8.328 15.126 6.735 1.00 82.62 98 LEU A C 1
ATOM 788 O O . LEU A 1 98 ? 7.786 15.661 5.772 1.00 82.62 98 LEU A O 1
ATOM 792 N N . ARG A 1 99 ? 8.252 13.807 6.966 1.00 78.69 99 ARG A N 1
ATOM 793 C CA . ARG A 1 99 ? 7.617 12.854 6.033 1.00 78.69 99 ARG A CA 1
ATOM 794 C C . ARG A 1 99 ? 6.140 13.132 5.755 1.00 78.69 99 ARG A C 1
ATOM 796 O O . ARG A 1 99 ? 5.650 12.834 4.680 1.00 78.69 99 ARG A O 1
ATOM 803 N N . ALA A 1 100 ? 5.419 13.695 6.720 1.00 74.75 100 ALA A N 1
ATOM 804 C CA . ALA A 1 100 ? 3.998 13.982 6.571 1.00 74.75 100 ALA A CA 1
ATOM 805 C C . ALA A 1 100 ? 3.749 15.461 6.863 1.00 74.75 100 ALA A C 1
ATOM 807 O O . ALA A 1 100 ? 3.292 15.843 7.951 1.00 74.75 100 ALA A O 1
ATOM 808 N N . SER A 1 101 ? 4.120 16.294 5.894 1.00 77.94 101 SER A N 1
ATOM 809 C CA . SER A 1 101 ? 4.073 17.750 6.009 1.00 77.94 101 SER A CA 1
ATOM 810 C C . SER A 1 101 ? 2.638 18.262 5.904 1.00 77.94 101 SER A C 1
ATOM 812 O O . SER A 1 101 ? 2.215 19.091 6.719 1.00 77.94 101 SER A O 1
ATOM 814 N N . THR A 1 102 ? 1.846 17.703 4.987 1.00 86.25 102 THR A N 1
ATOM 815 C CA . THR A 1 102 ? 0.444 18.096 4.801 1.00 86.25 102 THR A CA 1
ATOM 816 C C . THR A 1 102 ? -0.528 17.217 5.606 1.00 86.25 102 THR A C 1
ATOM 818 O O . THR A 1 102 ? -0.262 16.038 5.862 1.00 86.25 102 THR A O 1
ATOM 821 N N . PRO A 1 103 ? -1.700 17.747 6.016 1.00 85.19 103 PRO A N 1
ATOM 822 C CA . PRO A 1 103 ? -2.751 16.932 6.631 1.00 85.19 103 PRO A CA 1
ATOM 823 C C . PRO A 1 103 ? -3.233 15.784 5.732 1.00 85.19 103 PRO A C 1
ATOM 825 O O . PRO A 1 103 ? -3.589 14.718 6.233 1.00 85.19 103 PRO A O 1
ATOM 828 N N . GLU A 1 104 ? -3.223 15.988 4.412 1.00 86.31 104 GLU A N 1
ATOM 829 C CA . GLU A 1 104 ? -3.631 14.980 3.429 1.00 86.31 104 GLU A CA 1
ATOM 830 C C . GLU A 1 104 ? -2.642 13.809 3.373 1.00 86.31 104 GLU A C 1
ATOM 832 O O . GLU A 1 104 ? -3.066 12.654 3.411 1.00 86.31 104 GLU A O 1
ATOM 837 N N . GLU A 1 105 ? -1.334 14.081 3.385 1.00 86.75 105 GLU A N 1
ATOM 838 C CA . GLU A 1 105 ? -0.290 13.048 3.465 1.00 86.75 105 GLU A CA 1
ATOM 839 C C . GLU A 1 105 ? -0.346 12.279 4.785 1.00 86.75 105 GLU A C 1
ATOM 841 O O . GLU A 1 105 ? -0.213 11.056 4.786 1.00 86.75 105 GLU A O 1
ATOM 846 N N . ARG A 1 106 ? -0.607 12.959 5.913 1.00 88.00 106 ARG A N 1
ATOM 847 C CA . ARG A 1 106 ? -0.798 12.288 7.215 1.00 88.00 106 ARG A CA 1
ATOM 848 C C . ARG A 1 106 ? -1.973 11.321 7.175 1.00 88.00 106 ARG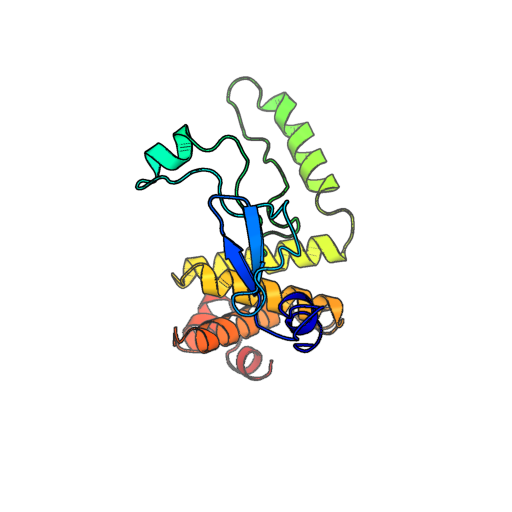 A C 1
ATOM 850 O O . ARG A 1 106 ? -1.845 10.190 7.640 1.00 88.00 106 ARG A O 1
ATOM 857 N N . ASN A 1 107 ? -3.099 11.755 6.610 1.00 89.62 107 ASN A N 1
ATOM 858 C CA . ASN A 1 107 ? -4.272 10.905 6.433 1.00 89.62 107 ASN A CA 1
ATOM 859 C C . ASN A 1 107 ? -3.952 9.708 5.524 1.00 89.62 107 ASN A C 1
ATOM 861 O O . ASN A 1 107 ? -4.259 8.572 5.881 1.00 89.62 107 ASN A O 1
ATOM 865 N N . LEU A 1 108 ? -3.280 9.946 4.394 1.00 91.62 108 LEU A N 1
ATOM 866 C CA . LEU A 1 108 ? -2.862 8.892 3.473 1.00 91.62 108 LEU A CA 1
ATOM 867 C C . LEU A 1 108 ? -1.945 7.873 4.160 1.00 91.62 108 LEU A C 1
ATOM 869 O O . LEU A 1 108 ? -2.176 6.673 4.038 1.00 91.62 108 LEU A O 1
ATOM 873 N N . ALA A 1 109 ? -0.944 8.329 4.914 1.00 91.25 109 ALA A N 1
ATOM 874 C CA . ALA A 1 109 ? -0.029 7.459 5.645 1.00 91.25 109 ALA A CA 1
ATOM 875 C C . ALA A 1 109 ? -0.765 6.592 6.680 1.00 91.25 109 ALA A C 1
ATOM 877 O O . ALA A 1 109 ? -0.540 5.384 6.737 1.00 91.25 109 ALA A O 1
ATOM 878 N N . GLN A 1 110 ? -1.684 7.182 7.452 1.00 91.81 110 GLN A N 1
ATOM 879 C CA . GLN A 1 110 ? -2.495 6.450 8.431 1.00 91.81 110 GLN A CA 1
ATOM 880 C C . GLN A 1 110 ? -3.410 5.414 7.769 1.00 91.81 110 GLN A C 1
ATOM 882 O O . GLN A 1 110 ? -3.498 4.279 8.235 1.00 91.81 110 GLN A O 1
ATOM 887 N N . ALA A 1 111 ? -4.068 5.780 6.670 1.00 93.88 111 ALA A N 1
ATOM 888 C CA . ALA A 1 111 ? -4.970 4.883 5.963 1.00 93.88 111 ALA A CA 1
ATOM 889 C C . ALA A 1 111 ? -4.229 3.709 5.316 1.00 93.88 111 ALA A C 1
ATOM 891 O O . ALA A 1 111 ? -4.680 2.571 5.423 1.00 93.88 111 ALA A O 1
ATOM 892 N N . LEU A 1 112 ? -3.081 3.970 4.685 1.00 94.25 112 LEU A N 1
ATOM 893 C CA . LEU A 1 112 ? -2.245 2.927 4.093 1.00 94.25 112 LEU A CA 1
ATOM 894 C C . LEU A 1 112 ? -1.664 1.991 5.160 1.00 94.25 112 LEU A C 1
ATOM 896 O O . LEU A 1 112 ? -1.684 0.780 4.958 1.00 94.25 112 LEU A O 1
ATOM 900 N N . SER A 1 113 ? -1.228 2.520 6.312 1.00 93.75 113 SER A N 1
ATOM 901 C CA . SER A 1 113 ? -0.831 1.690 7.461 1.00 93.75 113 SER A CA 1
ATOM 902 C C . SER A 1 113 ? -1.971 0.763 7.868 1.00 93.75 113 SER A C 1
ATOM 904 O O . SER A 1 113 ? -1.791 -0.445 7.897 1.00 93.75 113 SER A O 1
ATOM 906 N N . LYS A 1 114 ? -3.183 1.302 8.037 1.00 95.00 114 LYS A N 1
ATOM 907 C CA . LYS A 1 114 ? -4.350 0.508 8.434 1.00 95.00 114 LYS A CA 1
ATOM 908 C C . LYS A 1 114 ? -4.742 -0.555 7.401 1.00 95.00 114 LYS A C 1
ATOM 910 O O . LYS A 1 114 ? -5.184 -1.633 7.778 1.00 95.00 114 LYS A O 1
ATOM 915 N N . ILE A 1 115 ? -4.588 -0.276 6.104 1.00 95.94 115 ILE A N 1
ATOM 916 C CA . ILE A 1 115 ? -4.784 -1.276 5.039 1.00 95.94 115 ILE A CA 1
ATOM 917 C C . ILE A 1 115 ? -3.761 -2.411 5.173 1.00 95.94 115 ILE A C 1
ATOM 919 O O . ILE A 1 115 ? -4.137 -3.573 5.037 1.00 95.94 115 ILE A O 1
ATOM 923 N N . ASN A 1 116 ? -2.493 -2.087 5.446 1.00 94.69 116 ASN A N 1
ATOM 924 C CA . ASN A 1 116 ? -1.447 -3.089 5.649 1.00 94.69 116 ASN A CA 1
ATOM 925 C C . ASN A 1 116 ? -1.717 -3.932 6.903 1.00 94.69 116 ASN A C 1
ATOM 927 O O . ASN A 1 116 ? -1.700 -5.155 6.796 1.00 94.69 116 ASN A O 1
ATOM 931 N N . ASP A 1 117 ? -2.070 -3.299 8.024 1.00 94.81 117 ASP A N 1
ATOM 932 C CA . ASP A 1 117 ? -2.384 -3.978 9.289 1.00 94.81 117 ASP A CA 1
ATOM 933 C C . ASP A 1 117 ? -3.566 -4.954 9.126 1.00 94.81 117 ASP A C 1
ATOM 935 O O . ASP A 1 117 ? -3.528 -6.089 9.597 1.00 94.81 117 ASP A O 1
ATOM 939 N N . LEU A 1 118 ? -4.621 -4.537 8.410 1.00 94.69 118 LEU A N 1
ATOM 940 C CA . LEU A 1 118 ? -5.781 -5.388 8.114 1.00 94.69 118 LEU A CA 1
ATOM 941 C C . LEU A 1 118 ? -5.447 -6.527 7.144 1.00 94.69 118 LEU A C 1
ATOM 943 O O . LEU A 1 118 ? -5.995 -7.621 7.252 1.00 94.69 118 LEU A O 1
ATOM 947 N N . CYS A 1 119 ? -4.573 -6.277 6.171 1.00 94.81 119 CYS A N 1
ATOM 948 C CA . CYS A 1 119 ? -4.112 -7.313 5.253 1.00 94.81 119 CYS A CA 1
ATOM 949 C C . CYS A 1 119 ? -3.301 -8.382 5.994 1.00 94.81 119 CYS A C 1
ATOM 951 O O . CYS A 1 119 ? -3.462 -9.571 5.719 1.00 94.81 119 CYS A O 1
ATOM 953 N N . GLU A 1 120 ? -2.457 -7.963 6.937 1.00 94.25 120 GLU A N 1
ATOM 954 C CA . GLU A 1 120 ? -1.634 -8.850 7.757 1.00 94.25 120 GLU A CA 1
ATOM 955 C C . GLU A 1 120 ? -2.482 -9.660 8.744 1.00 94.25 120 GLU A C 1
ATOM 957 O O . GLU A 1 120 ? -2.341 -10.883 8.806 1.00 94.25 120 GLU A O 1
ATOM 962 N N . SER A 1 121 ? -3.435 -9.024 9.435 1.00 93.88 121 SER A N 1
ATOM 963 C CA . SER A 1 121 ? -4.327 -9.718 10.376 1.00 93.88 121 SER A CA 1
ATOM 964 C C . SER A 1 121 ? -5.185 -10.790 9.698 1.00 93.88 121 SER A C 1
ATOM 966 O O . SER A 1 121 ? -5.392 -11.869 10.254 1.00 93.88 121 SER A O 1
ATOM 968 N N . LEU A 1 122 ? -5.620 -10.532 8.464 1.00 92.75 122 LEU A N 1
ATOM 969 C CA . LEU A 1 122 ? -6.399 -11.462 7.645 1.00 92.75 122 LEU A CA 1
ATOM 970 C C . LEU A 1 122 ? -5.524 -12.404 6.795 1.00 92.75 122 LEU A C 1
ATOM 972 O O . LEU A 1 122 ? -6.061 -13.203 6.025 1.00 92.75 122 LEU A O 1
ATOM 976 N N . LYS A 1 123 ? -4.189 -12.333 6.932 1.00 93.31 123 LYS A N 1
ATOM 977 C CA . LYS A 1 123 ? -3.196 -13.152 6.209 1.00 93.31 123 LYS A CA 1
ATOM 978 C C . LYS A 1 123 ? -3.408 -13.159 4.690 1.00 93.31 123 LYS A C 1
ATOM 980 O O . LYS A 1 123 ? -3.323 -14.200 4.037 1.00 93.31 123 LYS A O 1
ATOM 985 N N . MET A 1 124 ? -3.725 -11.997 4.128 1.00 92.25 124 MET A N 1
ATOM 986 C CA . MET A 1 124 ? -3.964 -11.841 2.696 1.00 92.25 124 MET A CA 1
ATOM 987 C C . MET A 1 124 ? -2.662 -11.633 1.906 1.00 92.25 124 MET A C 1
ATOM 989 O O . MET A 1 124 ? -1.700 -11.072 2.436 1.00 92.25 124 MET A O 1
ATOM 993 N N . PRO A 1 125 ? -2.627 -12.027 0.616 1.00 93.75 125 PRO A N 1
ATOM 994 C CA . PRO A 1 125 ? -1.483 -11.764 -0.248 1.00 93.75 125 PRO A CA 1
ATOM 995 C C . PRO A 1 125 ? -1.186 -10.259 -0.384 1.00 93.75 125 PRO A C 1
ATOM 997 O O . PRO A 1 125 ? -2.118 -9.452 -0.470 1.00 93.75 125 PRO A O 1
ATOM 1000 N N . PRO A 1 126 ? 0.092 -9.857 -0.517 1.00 90.69 126 PRO A N 1
ATOM 1001 C CA . PRO A 1 126 ? 0.484 -8.444 -0.586 1.00 90.69 126 PRO A CA 1
ATOM 1002 C C . PRO A 1 126 ? -0.113 -7.703 -1.794 1.00 90.69 126 PRO A C 1
ATOM 1004 O O . PRO A 1 126 ? -0.355 -6.499 -1.720 1.00 90.69 126 PRO A O 1
ATOM 1007 N N . VAL A 1 127 ? -0.421 -8.425 -2.877 1.00 93.44 127 VAL A N 1
ATOM 1008 C CA . VAL A 1 127 ? -1.066 -7.893 -4.093 1.00 93.44 127 VAL A CA 1
ATOM 1009 C C . VAL A 1 127 ? -2.433 -7.258 -3.785 1.00 93.44 127 VAL A C 1
ATOM 1011 O O . VAL A 1 127 ? -2.818 -6.249 -4.391 1.00 93.44 127 VAL A O 1
ATOM 1014 N N . VAL A 1 128 ? -3.155 -7.798 -2.795 1.00 95.50 128 VAL A N 1
ATOM 1015 C CA . VAL A 1 128 ? -4.452 -7.265 -2.356 1.00 95.50 128 VAL A CA 1
ATOM 1016 C C . VAL A 1 128 ? -4.267 -5.901 -1.694 1.00 95.50 128 VAL A C 1
ATOM 1018 O O . VAL A 1 128 ? -4.967 -4.948 -2.047 1.00 95.50 128 VAL A O 1
ATOM 1021 N N . ALA A 1 129 ? -3.282 -5.771 -0.797 1.00 95.00 129 ALA A N 1
ATOM 1022 C CA . ALA A 1 129 ? -2.951 -4.498 -0.158 1.00 95.00 129 ALA A CA 1
ATOM 1023 C C . ALA A 1 129 ? -2.470 -3.451 -1.174 1.00 95.00 129 ALA A C 1
ATOM 1025 O O . ALA A 1 129 ? -2.852 -2.283 -1.081 1.00 95.00 129 ALA A O 1
ATOM 1026 N N . GLU A 1 130 ? -1.672 -3.841 -2.172 1.00 94.56 130 GLU A N 1
ATOM 1027 C CA . GLU A 1 130 ? -1.238 -2.933 -3.244 1.00 94.56 130 GLU A CA 1
ATOM 1028 C C . GLU A 1 130 ? -2.412 -2.373 -4.041 1.00 94.56 130 GLU A C 1
ATOM 1030 O O . GLU A 1 130 ? -2.501 -1.162 -4.271 1.00 94.56 130 GLU A O 1
ATOM 1035 N N . THR A 1 131 ? -3.342 -3.243 -4.421 1.00 96.19 131 THR A N 1
ATOM 1036 C CA . THR A 1 131 ? -4.539 -2.856 -5.174 1.00 96.19 131 THR A CA 1
ATOM 1037 C C . THR A 1 131 ? -5.423 -1.933 -4.343 1.00 96.19 131 THR A C 1
ATOM 1039 O O . THR A 1 131 ? -5.791 -0.851 -4.811 1.00 96.19 131 THR A O 1
ATOM 1042 N N . ALA A 1 132 ? -5.654 -2.278 -3.075 1.00 96.06 132 ALA A N 1
ATOM 1043 C CA . ALA A 1 132 ? -6.377 -1.434 -2.129 1.00 96.06 132 ALA A CA 1
ATOM 1044 C C . ALA A 1 132 ? -5.725 -0.049 -1.981 1.00 96.06 132 ALA A C 1
ATOM 1046 O O . ALA A 1 132 ? -6.404 0.980 -1.996 1.00 96.06 132 ALA A O 1
ATOM 1047 N N . SER A 1 133 ? -4.393 -0.003 -1.931 1.00 95.75 133 SER A N 1
ATOM 1048 C CA . SER A 1 133 ? -3.620 1.234 -1.800 1.00 95.75 133 SER A CA 1
ATOM 1049 C C . SER A 1 133 ? -3.721 2.131 -3.040 1.00 95.75 133 SER A C 1
ATOM 1051 O O . SER A 1 133 ? -3.737 3.362 -2.929 1.00 95.75 133 SER A O 1
ATOM 1053 N N . ARG A 1 134 ? -3.809 1.543 -4.242 1.00 96.00 134 ARG A N 1
ATOM 1054 C CA . ARG A 1 134 ? -4.057 2.281 -5.496 1.00 96.00 134 ARG A CA 1
ATOM 1055 C C . ARG A 1 134 ? -5.474 2.851 -5.529 1.00 96.00 134 ARG A C 1
ATOM 1057 O O . ARG A 1 134 ? -5.644 4.024 -5.867 1.00 96.00 134 ARG A O 1
ATOM 1064 N N . ILE A 1 135 ? -6.470 2.063 -5.122 1.00 95.25 135 ILE A N 1
ATOM 1065 C CA . ILE A 1 135 ? -7.872 2.502 -5.053 1.00 95.25 135 ILE A CA 1
ATOM 1066 C C . ILE A 1 135 ? -8.031 3.639 -4.040 1.00 95.25 135 ILE A C 1
ATOM 1068 O O . ILE A 1 135 ? -8.643 4.658 -4.362 1.00 95.25 135 ILE A O 1
ATOM 1072 N N . TYR A 1 136 ? -7.424 3.528 -2.854 1.00 94.56 136 TYR A N 1
ATOM 1073 C CA . TYR A 1 136 ? -7.484 4.580 -1.838 1.00 94.56 136 TYR A CA 1
ATOM 1074 C C . TYR A 1 136 ? -6.915 5.907 -2.353 1.00 94.56 136 TYR A C 1
ATOM 1076 O O . TYR A 1 136 ? -7.565 6.945 -2.234 1.00 94.56 136 TYR A O 1
ATOM 1084 N N . ARG A 1 137 ? -5.745 5.884 -3.009 1.00 93.75 137 ARG A N 1
ATOM 1085 C CA . ARG A 1 137 ? -5.170 7.089 -3.634 1.00 93.75 137 ARG A CA 1
ATOM 1086 C C . ARG A 1 137 ? -6.083 7.691 -4.691 1.00 93.75 137 ARG A C 1
ATOM 1088 O O . ARG A 1 137 ? -6.214 8.910 -4.760 1.00 93.75 137 ARG A O 1
ATOM 1095 N N . HIS A 1 138 ? -6.703 6.855 -5.518 1.00 93.62 138 HIS A N 1
ATOM 1096 C CA . HIS A 1 138 ? -7.641 7.321 -6.537 1.00 93.62 138 HIS A CA 1
ATOM 1097 C C . HIS A 1 138 ? -8.851 8.023 -5.916 1.00 93.62 138 HIS A C 1
ATOM 1099 O O . HIS A 1 138 ? -9.243 9.102 -6.356 1.00 93.62 138 HIS A O 1
ATOM 1105 N N . LEU A 1 139 ? -9.410 7.455 -4.847 1.00 92.06 139 LEU A N 1
ATOM 1106 C CA . LEU A 1 139 ? -10.528 8.052 -4.117 1.00 92.06 139 LEU A CA 1
ATOM 1107 C C . LEU A 1 139 ? -10.129 9.337 -3.382 1.00 92.06 139 LEU A C 1
ATOM 1109 O O . LEU A 1 139 ? -10.932 10.272 -3.325 1.00 92.06 139 LEU A O 1
ATOM 1113 N N . LEU A 1 140 ? -8.901 9.404 -2.859 1.00 91.44 140 LEU A N 1
ATOM 1114 C CA . LEU A 1 140 ? -8.354 10.606 -2.232 1.00 91.44 140 LEU A CA 1
ATOM 1115 C C . LEU A 1 140 ? -8.215 11.742 -3.254 1.00 91.44 140 LEU A C 1
ATOM 1117 O O . LEU A 1 140 ? -8.691 12.844 -2.993 1.00 91.44 140 LEU A O 1
ATOM 1121 N N . LYS A 1 141 ? -7.677 11.453 -4.450 1.00 90.88 141 LYS A N 1
ATOM 1122 C CA . LYS A 1 141 ? -7.596 12.410 -5.572 1.00 90.88 141 LYS A CA 1
ATOM 1123 C C . LYS A 1 141 ? -8.971 12.914 -6.016 1.00 90.88 141 LYS A C 1
ATOM 1125 O O . LYS A 1 141 ? -9.109 14.073 -6.382 1.00 90.88 141 LYS A O 1
ATOM 1130 N N . LYS A 1 142 ? -9.997 12.059 -5.955 1.00 90.75 142 LYS A N 1
ATOM 1131 C CA . LYS A 1 142 ? -11.394 12.432 -6.238 1.00 90.75 142 LYS A CA 1
ATOM 1132 C C . LYS A 1 142 ? -12.095 13.169 -5.087 1.00 90.75 142 LYS A C 1
ATOM 1134 O O . LYS A 1 142 ? -13.245 13.558 -5.243 1.00 90.75 142 LYS A O 1
ATOM 1139 N N . GLY A 1 143 ? -11.462 13.316 -3.922 1.00 87.50 143 GLY A N 1
ATOM 1140 C CA . GLY A 1 143 ? -12.032 14.010 -2.761 1.00 87.50 143 GLY A CA 1
ATOM 1141 C C . GLY A 1 143 ? -13.136 13.255 -2.005 1.00 87.50 143 GLY A C 1
ATOM 1142 O O . GLY A 1 143 ? -13.676 13.787 -1.040 1.00 87.50 143 GLY A O 1
ATOM 1143 N N . VAL A 1 144 ? -13.454 12.007 -2.371 1.00 86.50 144 VAL A N 1
ATOM 1144 C CA . VAL A 1 144 ? -14.582 11.235 -1.797 1.00 86.50 144 VAL A CA 1
ATOM 1145 C C . VAL A 1 144 ? -14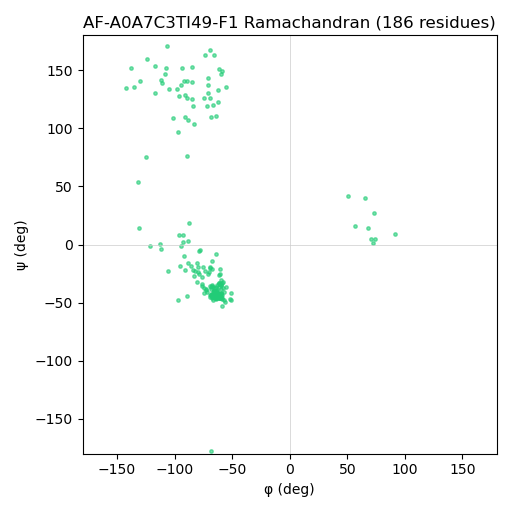.322 10.794 -0.350 1.00 86.50 144 VAL A C 1
ATOM 1147 O O . VAL A 1 144 ? -15.257 10.553 0.414 1.00 86.50 144 VAL A O 1
ATOM 1150 N N . VAL A 1 145 ? -13.051 10.664 0.035 1.00 85.31 145 VAL A N 1
ATOM 1151 C CA . VAL A 1 145 ? -12.644 10.103 1.334 1.00 85.31 145 VAL A CA 1
ATOM 1152 C C . VAL A 1 145 ? -12.705 11.139 2.464 1.00 85.31 145 VAL A C 1
ATOM 1154 O O . VAL A 1 145 ? -12.864 10.759 3.620 1.00 85.31 145 VAL A O 1
ATOM 1157 N N . LYS A 1 146 ? -12.646 12.443 2.151 1.00 81.50 146 LYS A N 1
ATOM 1158 C CA . LYS A 1 146 ? -12.500 13.524 3.147 1.00 81.50 146 LYS A CA 1
ATOM 1159 C C . LYS A 1 146 ? -13.635 13.576 4.180 1.00 81.50 146 LYS A C 1
ATOM 1161 O O . LYS A 1 146 ? -13.384 13.895 5.334 1.00 81.50 146 LYS A O 1
ATOM 1166 N N . SER A 1 147 ? -14.864 13.249 3.785 1.00 82.06 147 SER A N 1
ATOM 1167 C CA . SER A 1 147 ? -16.048 13.286 4.659 1.00 82.06 147 SER A CA 1
ATOM 1168 C C . SER A 1 147 ? -16.380 11.944 5.320 1.00 82.06 147 SER A C 1
ATOM 1170 O O . SER A 1 147 ? -17.353 11.844 6.067 1.00 82.06 147 SER A O 1
ATOM 1172 N N . LYS A 1 148 ? -15.609 10.889 5.035 1.00 86.56 148 LYS A N 1
ATOM 1173 C CA . LYS A 1 148 ? -15.925 9.521 5.451 1.00 86.56 148 LYS A CA 1
ATOM 1174 C C . LYS A 1 148 ? -14.997 9.057 6.566 1.00 86.56 148 LYS A C 1
ATOM 1176 O O . LYS A 1 148 ? -13.840 9.450 6.663 1.00 86.56 148 LYS A O 1
ATOM 1181 N N . CYS A 1 149 ? -15.503 8.151 7.399 1.00 89.94 149 CYS A N 1
ATOM 1182 C CA . CYS A 1 149 ? -14.681 7.504 8.414 1.00 89.94 149 CYS A CA 1
ATOM 1183 C C . CYS A 1 149 ? -13.633 6.602 7.744 1.00 89.94 149 CYS A C 1
ATOM 1185 O O . CYS A 1 149 ? -13.990 5.635 7.066 1.00 89.94 149 CYS A O 1
ATOM 1187 N N . MET A 1 150 ? -12.353 6.895 7.985 1.00 90.50 150 MET A N 1
ATOM 1188 C CA . MET A 1 150 ? -11.207 6.177 7.417 1.00 90.50 150 MET A CA 1
ATOM 1189 C C . MET A 1 150 ? -11.310 4.661 7.610 1.00 90.50 150 MET A C 1
ATOM 1191 O O . MET A 1 150 ? -11.186 3.930 6.638 1.00 90.50 150 MET A O 1
ATOM 1195 N N . ALA A 1 151 ? -11.624 4.188 8.824 1.00 91.88 151 ALA A N 1
ATOM 1196 C CA . ALA A 1 151 ? -11.711 2.755 9.124 1.00 91.88 151 ALA A CA 1
ATOM 1197 C C . ALA A 1 151 ? -12.755 2.019 8.263 1.00 91.88 151 ALA A C 1
ATOM 1199 O O . ALA A 1 151 ? -12.518 0.896 7.822 1.00 91.88 151 ALA A O 1
ATOM 1200 N N . LYS A 1 152 ? -13.895 2.670 7.993 1.00 92.88 152 LYS A N 1
ATOM 1201 C CA . LYS A 1 152 ? -14.974 2.112 7.164 1.00 92.88 152 LYS A CA 1
ATOM 1202 C C . LYS A 1 152 ? -14.541 2.018 5.702 1.00 92.88 152 LYS A C 1
ATOM 1204 O O . LYS A 1 152 ? -14.759 1.001 5.055 1.00 92.88 152 LYS A O 1
ATOM 1209 N N . VAL A 1 153 ? -13.890 3.072 5.211 1.00 93.81 153 VAL A N 1
ATOM 1210 C CA . VAL A 1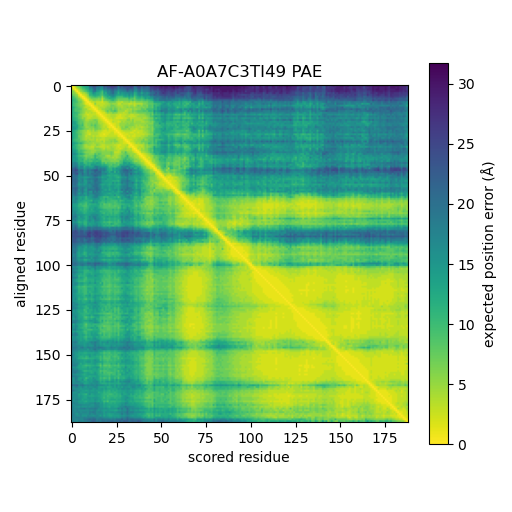 153 ? -13.396 3.158 3.832 1.00 93.81 153 VAL A CA 1
ATOM 1211 C C . VAL A 1 153 ? -12.269 2.156 3.584 1.00 93.81 153 VAL A C 1
ATOM 1213 O O . VAL A 1 153 ? -12.302 1.452 2.580 1.00 93.81 153 VAL A O 1
ATOM 1216 N N . THR A 1 154 ? -11.299 2.043 4.495 1.00 94.75 154 THR A N 1
ATOM 1217 C CA . THR A 1 154 ? -10.186 1.090 4.356 1.00 94.75 154 THR A CA 1
ATOM 1218 C C . THR A 1 154 ? -10.680 -0.355 4.355 1.00 94.75 154 THR A C 1
ATOM 1220 O O . THR A 1 154 ? -10.233 -1.135 3.520 1.00 94.75 154 THR A O 1
ATOM 1223 N N . ALA A 1 155 ? -11.637 -0.699 5.226 1.00 94.62 155 ALA A N 1
ATOM 1224 C CA . ALA A 1 155 ? -12.226 -2.037 5.271 1.00 94.62 155 ALA A CA 1
ATOM 1225 C C . ALA A 1 155 ? -13.002 -2.373 3.984 1.00 94.62 155 ALA A C 1
ATOM 1227 O O . ALA A 1 155 ? -12.810 -3.448 3.421 1.00 94.62 155 ALA A O 1
ATOM 1228 N N . ALA A 1 156 ? -13.817 -1.440 3.478 1.00 94.12 156 ALA A N 1
ATOM 1229 C CA . ALA A 1 156 ? -14.577 -1.625 2.239 1.00 94.12 156 ALA A CA 1
ATOM 1230 C C . ALA A 1 156 ? -13.671 -1.779 1.006 1.00 94.12 156 ALA A C 1
ATOM 1232 O O . ALA A 1 156 ? -13.861 -2.688 0.200 1.00 94.12 156 ALA A O 1
ATOM 1233 N N . ILE A 1 157 ? -12.633 -0.945 0.881 1.00 95.12 157 ILE A N 1
ATOM 1234 C CA . ILE A 1 157 ? -11.675 -1.034 -0.232 1.00 95.12 157 ILE A CA 1
ATOM 1235 C C . ILE A 1 157 ? -10.881 -2.340 -0.173 1.00 95.12 157 ILE A C 1
ATOM 1237 O O . ILE A 1 157 ? -10.625 -2.941 -1.218 1.00 95.12 157 ILE A O 1
ATOM 1241 N N . LEU A 1 158 ? -10.483 -2.784 1.023 1.00 95.12 158 LEU A N 1
ATOM 1242 C CA . LEU A 1 158 ? -9.761 -4.042 1.180 1.00 95.12 158 LEU A CA 1
ATOM 1243 C C . LEU A 1 158 ? -10.654 -5.235 0.821 1.00 95.12 158 LEU A C 1
ATOM 1245 O O . LEU A 1 158 ? -10.215 -6.095 0.065 1.00 95.12 158 LEU A O 1
ATOM 1249 N N . TYR A 1 159 ? -11.915 -5.238 1.266 1.00 94.62 159 TYR A N 1
ATOM 1250 C CA . TYR A 1 159 ? -12.909 -6.240 0.869 1.00 94.62 159 TYR A CA 1
ATOM 1251 C C . TYR A 1 159 ? -13.103 -6.282 -0.654 1.00 94.62 159 TYR A C 1
ATOM 1253 O O . TYR A 1 159 ? -13.036 -7.347 -1.270 1.00 94.62 159 TYR A O 1
ATOM 1261 N N . PHE A 1 160 ? -13.268 -5.118 -1.287 1.00 94.50 160 PHE A N 1
ATOM 1262 C CA . PHE A 1 160 ? -13.397 -5.018 -2.740 1.00 94.50 160 PHE A CA 1
ATOM 1263 C C . PHE A 1 160 ? -12.141 -5.515 -3.471 1.00 94.50 160 PHE A C 1
ATOM 1265 O O . PHE A 1 160 ? -12.243 -6.247 -4.453 1.00 94.50 16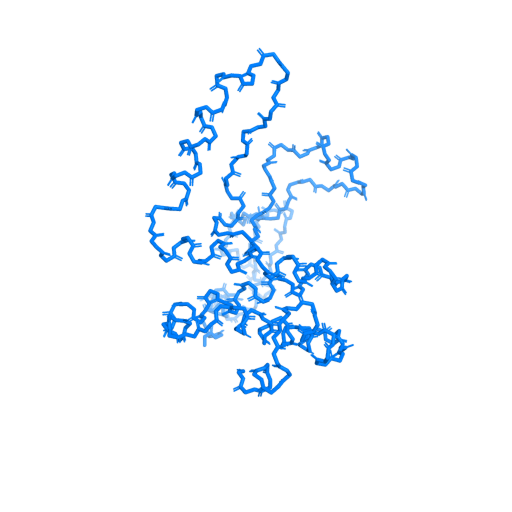0 PHE A O 1
ATOM 1272 N N . SER A 1 161 ? -10.954 -5.173 -2.969 1.00 95.62 161 SER A N 1
ATOM 1273 C CA . SER A 1 161 ? -9.680 -5.621 -3.545 1.00 95.62 161 SER A CA 1
ATOM 1274 C C . SER A 1 161 ? -9.497 -7.130 -3.409 1.00 95.62 161 SER A C 1
ATOM 1276 O O . SER A 1 161 ? -9.042 -7.772 -4.350 1.00 95.62 161 SER A O 1
ATOM 1278 N N . ALA A 1 162 ? -9.884 -7.711 -2.272 1.00 94.62 162 ALA A N 1
ATOM 1279 C CA . ALA A 1 162 ? -9.835 -9.153 -2.054 1.00 94.62 162 ALA A CA 1
ATOM 1280 C C . ALA A 1 162 ? -10.742 -9.888 -3.052 1.00 94.62 162 ALA A C 1
ATOM 1282 O O . ALA A 1 162 ? -10.312 -10.848 -3.691 1.00 94.62 162 ALA A O 1
ATOM 1283 N N . LYS A 1 163 ? -11.950 -9.355 -3.281 1.00 93.19 163 LYS A N 1
ATOM 1284 C CA . LYS A 1 163 ? -12.891 -9.879 -4.276 1.00 93.19 163 LYS A CA 1
ATOM 1285 C C . LYS A 1 163 ? -12.354 -9.794 -5.709 1.00 93.19 163 LYS A C 1
ATOM 1287 O O . LYS A 1 163 ? -12.524 -10.740 -6.469 1.00 93.19 163 LYS A O 1
ATOM 1292 N N . LEU A 1 164 ? -11.679 -8.701 -6.078 1.00 94.19 164 LEU A N 1
ATOM 1293 C CA . LEU A 1 164 ? -11.053 -8.557 -7.402 1.00 94.19 164 LEU A CA 1
ATOM 1294 C C . LEU A 1 164 ? -9.978 -9.617 -7.677 1.00 94.19 164 LEU A C 1
ATOM 1296 O O . LEU A 1 164 ? -9.828 -10.043 -8.817 1.00 94.19 164 LEU A O 1
ATOM 1300 N N . HIS A 1 165 ? -9.246 -10.038 -6.645 1.00 93.62 165 HIS A N 1
ATOM 1301 C CA . HIS A 1 165 ? -8.183 -11.046 -6.748 1.00 93.62 165 HIS A CA 1
ATOM 1302 C C . HIS A 1 165 ? -8.666 -12.477 -6.481 1.00 93.62 165 HIS A C 1
ATOM 1304 O O . HIS A 1 165 ? -7.845 -13.381 -6.357 1.00 93.62 165 HIS A O 1
ATOM 1310 N N . GLY A 1 166 ? -9.980 -12.696 -6.359 1.00 91.25 166 GLY A N 1
ATOM 1311 C CA . GLY A 1 166 ? -10.555 -14.017 -6.081 1.00 91.25 166 GLY A CA 1
ATOM 1312 C C . GLY A 1 166 ? -10.242 -14.566 -4.683 1.00 91.25 166 GLY A C 1
ATOM 1313 O O . GLY A 1 166 ? -10.451 -15.748 -4.427 1.00 91.25 166 GLY A O 1
ATOM 1314 N N . VAL A 1 167 ? -9.750 -13.729 -3.763 1.00 90.69 167 VAL A N 1
ATOM 1315 C CA .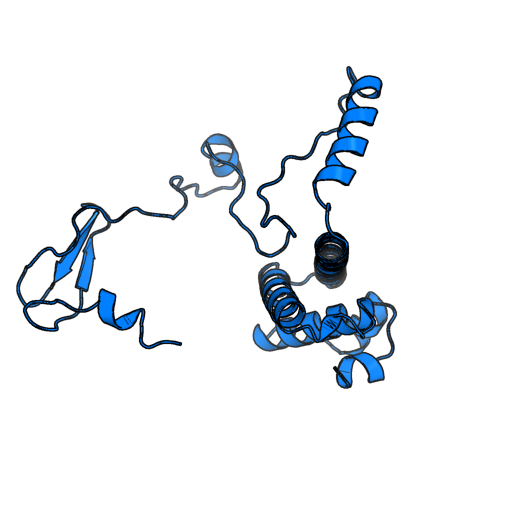 VAL A 1 167 ? -9.513 -14.097 -2.359 1.00 90.69 167 VAL A CA 1
ATOM 1316 C C . VAL A 1 167 ? -10.795 -13.816 -1.582 1.00 90.69 167 VAL A C 1
ATOM 1318 O O . VAL A 1 167 ? -10.934 -12.798 -0.903 1.00 90.69 167 VAL A O 1
ATOM 1321 N N . GLU A 1 168 ? -11.781 -14.694 -1.742 1.00 85.00 168 GLU A N 1
ATOM 1322 C CA . GLU A 1 168 ? -13.088 -14.512 -1.115 1.00 85.00 168 GLU A CA 1
ATOM 1323 C C . GLU A 1 168 ? -13.033 -14.814 0.386 1.00 85.00 168 GLU A C 1
ATOM 1325 O O . GLU A 1 168 ? -12.588 -15.871 0.832 1.00 85.00 168 GLU A O 1
ATOM 1330 N N . ARG A 1 169 ? -13.485 -13.843 1.180 1.00 86.88 169 ARG A N 1
ATOM 1331 C CA . ARG A 1 169 ? -13.522 -13.878 2.644 1.00 86.88 169 ARG A CA 1
ATOM 1332 C C . ARG A 1 169 ? -14.845 -13.291 3.117 1.00 86.88 169 ARG A C 1
ATOM 1334 O O . ARG A 1 169 ? -15.446 -12.464 2.419 1.00 86.88 169 ARG A O 1
ATOM 1341 N N . SER A 1 170 ? -15.330 -13.714 4.281 1.00 91.06 170 SER A N 1
ATOM 1342 C CA . SER A 1 170 ? -16.627 -13.240 4.761 1.00 91.06 170 SER A CA 1
ATOM 1343 C C . SER A 1 170 ? -16.553 -11.768 5.181 1.00 91.06 170 SER A C 1
ATOM 1345 O O . SER A 1 170 ? -15.578 -11.328 5.780 1.00 91.06 170 SER A O 1
ATOM 1347 N N . VAL A 1 171 ? -17.608 -10.984 4.924 1.00 91.50 171 VAL A N 1
ATOM 1348 C CA . VAL A 1 171 ? -17.662 -9.562 5.343 1.00 91.50 171 VAL A CA 1
ATOM 1349 C C . VAL A 1 171 ? -17.551 -9.420 6.871 1.00 91.50 171 VAL A C 1
ATOM 1351 O O . VAL A 1 171 ? -17.089 -8.396 7.372 1.00 91.50 171 VAL A O 1
ATOM 1354 N N . LYS A 1 172 ? -17.944 -10.461 7.617 1.00 92.56 172 LYS A N 1
ATOM 1355 C CA . LYS A 1 172 ? -17.810 -10.524 9.077 1.00 92.56 172 LYS A CA 1
ATOM 1356 C C . LYS A 1 172 ? -16.344 -10.528 9.517 1.00 92.56 172 LYS A C 1
ATOM 1358 O O . LYS A 1 172 ? -16.009 -9.767 10.413 1.00 92.56 172 LYS A O 1
ATOM 1363 N N . GLU A 1 173 ? -15.465 -11.255 8.825 1.00 92.50 173 GLU A N 1
ATOM 1364 C CA . GLU A 1 173 ? -14.022 -11.246 9.122 1.00 92.50 173 GLU A CA 1
ATOM 1365 C C . GLU A 1 173 ? -13.424 -9.836 8.987 1.00 92.50 173 GLU A C 1
ATOM 1367 O O . GLU A 1 173 ? -12.675 -9.385 9.851 1.00 92.50 173 GLU A O 1
ATOM 1372 N N . PHE A 1 174 ? -13.809 -9.083 7.948 1.00 91.75 174 PHE A N 1
ATOM 1373 C CA . PHE A 1 174 ? -13.368 -7.688 7.790 1.00 91.75 174 PHE A CA 1
ATOM 1374 C C . PHE A 1 174 ? -13.960 -6.758 8.852 1.00 91.75 174 PHE A C 1
ATOM 1376 O O . PHE A 1 174 ? -13.295 -5.823 9.296 1.00 91.75 174 PHE A O 1
ATOM 1383 N N . SER A 1 175 ? -15.212 -6.997 9.241 1.00 93.31 175 SER A N 1
ATOM 1384 C CA . SER A 1 175 ? -15.907 -6.250 10.292 1.00 93.31 175 SER A CA 1
ATOM 1385 C C . SER A 1 175 ? -15.211 -6.412 11.641 1.00 93.31 175 SER A C 1
ATOM 1387 O O . SER A 1 175 ? -14.942 -5.410 12.308 1.00 93.31 175 SER A O 1
ATOM 1389 N N . GLU A 1 176 ? -14.848 -7.644 11.993 1.00 92.69 176 GLU A N 1
ATOM 1390 C CA . GLU A 1 176 ? -14.133 -7.986 13.223 1.00 92.69 176 GLU A CA 1
ATOM 1391 C C . GLU A 1 176 ? -12.710 -7.422 13.220 1.00 92.69 176 GLU A C 1
ATOM 1393 O O . GLU A 1 176 ? -12.325 -6.733 14.163 1.00 92.69 176 GLU A O 1
ATOM 1398 N N . ALA A 1 177 ? -11.959 -7.610 12.130 1.00 92.06 177 ALA A N 1
ATOM 1399 C CA . ALA A 1 177 ? -10.593 -7.102 12.015 1.00 92.06 177 ALA A CA 1
ATOM 1400 C C . ALA A 1 177 ? -10.521 -5.564 12.046 1.00 92.06 177 ALA A C 1
ATOM 1402 O O . ALA A 1 177 ? -9.586 -4.990 12.607 1.00 92.06 177 ALA A O 1
ATOM 1403 N N . ALA A 1 178 ? -11.498 -4.873 11.449 1.00 89.88 178 ALA A N 1
ATOM 1404 C CA . ALA A 1 178 ? -11.525 -3.412 11.408 1.00 89.88 178 ALA A CA 1
ATOM 1405 C C . ALA A 1 178 ? -12.222 -2.760 12.612 1.00 89.88 178 ALA A C 1
ATOM 1407 O O . ALA A 1 178 ? -12.060 -1.548 12.801 1.00 89.88 178 ALA A O 1
ATOM 1408 N N . GLY A 1 179 ? -12.997 -3.522 13.392 1.00 90.50 179 GLY A N 1
ATOM 1409 C CA . GLY A 1 179 ? -13.856 -3.004 14.459 1.00 90.50 179 GLY A CA 1
ATOM 1410 C C . GLY A 1 179 ? -14.986 -2.116 13.927 1.00 90.50 179 GLY A C 1
ATOM 1411 O O . GLY A 1 179 ? -15.259 -1.051 14.479 1.00 90.50 179 GLY A O 1
ATOM 1412 N N . VAL A 1 180 ? -15.593 -2.493 12.798 1.00 91.81 180 VAL A N 1
ATOM 1413 C CA . VAL A 1 180 ? -16.595 -1.687 12.076 1.00 91.81 180 VAL A CA 1
ATOM 1414 C C . VAL A 1 180 ? -17.828 -2.524 11.775 1.00 91.81 180 VAL A C 1
ATOM 1416 O O . VAL A 1 180 ? -17.686 -3.653 11.333 1.00 91.81 180 VAL A O 1
ATOM 1419 N N . ASP A 1 181 ? -19.033 -1.959 11.892 1.00 91.12 181 ASP A N 1
ATOM 1420 C CA . ASP A 1 181 ? -20.279 -2.650 11.533 1.00 91.12 181 ASP A CA 1
ATOM 1421 C C . ASP A 1 181 ? -20.299 -3.184 10.089 1.00 91.12 181 ASP A C 1
ATOM 1423 O O . ASP A 1 181 ? -20.049 -2.446 9.129 1.00 91.12 181 ASP A O 1
ATOM 1427 N N . VAL A 1 182 ? -20.759 -4.428 9.919 1.00 90.00 182 VAL A N 1
ATOM 1428 C CA . VAL A 1 182 ? -20.960 -5.096 8.615 1.00 90.00 182 VAL A CA 1
ATOM 1429 C C . VAL A 1 182 ? -21.784 -4.241 7.643 1.00 90.00 182 VAL A C 1
ATOM 1431 O O . VAL A 1 182 ? -21.457 -4.123 6.462 1.00 90.00 182 VAL A O 1
ATOM 1434 N N . LYS A 1 183 ? -22.844 -3.586 8.140 1.00 88.75 183 LYS A N 1
ATOM 1435 C CA . LYS A 1 183 ? -23.704 -2.702 7.331 1.00 88.75 183 LYS A CA 1
ATOM 1436 C C . LYS A 1 183 ? -22.934 -1.522 6.749 1.00 88.75 183 LYS A C 1
ATOM 1438 O O . LYS A 1 183 ? -23.269 -1.044 5.671 1.00 88.75 183 LYS A O 1
ATOM 1443 N N . ALA A 1 184 ? -21.932 -1.032 7.472 1.00 85.88 184 ALA A N 1
ATOM 1444 C CA . ALA A 1 184 ? -21.136 0.089 7.017 1.00 85.88 184 ALA A CA 1
ATOM 1445 C C . ALA A 1 184 ? -20.199 -0.333 5.883 1.00 85.88 184 ALA A C 1
ATOM 1447 O O . ALA A 1 184 ? -20.054 0.428 4.937 1.00 85.88 184 ALA A O 1
ATOM 1448 N N . ILE A 1 185 ? -19.629 -1.540 5.953 1.00 87.69 185 ILE A N 1
ATOM 1449 C CA . ILE A 1 185 ? -18.767 -2.090 4.898 1.00 87.69 185 ILE A CA 1
ATOM 1450 C C . ILE A 1 185 ? -19.564 -2.279 3.605 1.00 87.69 185 ILE A C 1
ATOM 1452 O O . ILE A 1 185 ? -19.136 -1.803 2.568 1.00 87.69 185 ILE A O 1
ATOM 1456 N N . ASN A 1 186 ? -20.760 -2.870 3.675 1.00 86.75 186 ASN A N 1
ATOM 1457 C CA . ASN A 1 186 ? -21.600 -3.096 2.489 1.00 86.75 186 ASN A CA 1
ATOM 1458 C C . ASN A 1 186 ? -22.184 -1.815 1.871 1.00 86.75 186 ASN A C 1
ATOM 1460 O O . ASN A 1 186 ? -22.647 -1.836 0.734 1.00 86.75 186 ASN A O 1
ATOM 1464 N N . LYS A 1 187 ? -22.234 -0.714 2.629 1.00 82.19 187 LYS A N 1
ATOM 1465 C CA . LYS A 1 187 ? -22.754 0.573 2.146 1.00 82.19 187 LYS A CA 1
ATOM 1466 C C . LYS A 1 187 ? -21.738 1.322 1.276 1.00 82.19 187 LYS A C 1
ATOM 1468 O O . LYS A 1 187 ? -22.144 2.196 0.509 1.00 82.19 187 LYS A O 1
ATOM 1473 N N . TYR A 1 188 ? -20.447 1.058 1.469 1.00 71.25 188 TYR A N 1
ATOM 1474 C CA . TYR A 1 188 ? -19.345 1.767 0.819 1.00 71.25 188 TYR A CA 1
ATOM 1475 C C . TYR A 1 188 ? -18.742 0.956 -0.318 1.00 71.25 188 TYR A C 1
ATOM 1477 O O . TYR A 1 188 ? -18.311 1.630 -1.281 1.00 71.25 188 TYR A O 1
#

Radius of gyration: 22.3 Å; Cα contacts (8 Å, |Δi|>4): 193; chains: 1; bounding box: 49×35×65 Å

Nearest PDB structures (foldseek):
  7nvu-assembly1_M  TM=6.041E-01  e=1.097E-07  Homo sapiens
  8bvw-assembly1_M  TM=6.662E-01  e=1.002E-05  Homo sapiens
  7lbm-assembly1_O  TM=7.100E-01  e=9.846E-05  Homo sapiens
  8s5n-assembly1_M  TM=6.057E-01  e=1.400E-05  Homo sapiens
  5iy7-assembly1_M  TM=5.371E-01  e=4.591E-06  Homo sapiens

Secondary structure (DSSP, 8-state):
--TTTSSTTB-TTT-PBEEEETTTTEEEETTT--EEES-----S-S---SSHHHHHHH--S-PPP-TTSTTTT-PPP----TTTHHHHHHHHHHHHHHH--SHHHHHHHHHHHHHHHHHHHTT--HHHHHHHHHHHHHHHHTTTTTTS-HHHHHHHHHHHHHHHTT----HHHHHHHHT--HHHHHH-

Mean predicted aligned error: 10.0 Å

Sequence (188 aa):
MSSSLDEFLRCKICGGRLIGDLERGEAFCSLCGSVLDERLVDLGPEWKAIDYEEKEKKVRVGSPITPRFHDYGLGSEIERTQDYDQKNKSLRVWQKRLRASTPEERNLAQALSKINDLCESLKMPPVVAETASRIYRHLLKKGVVKSKCMAKVTAAILYFSAKLHGVERSVKEFSEAAGVDVKAINKY

Foldseek 3Di:
DPPPVVVVQADPPPRAGWDADPVQLWTAGPPPRDTPDRHNDDPDQPDDDPDPVVCVVPDPDDDQQALLALVSRPDDAQDQDPVCNVVVVVVNVVSVCVQQVDPLSVLLRVLSVLLVQLCVVVVHDVQLSRQLSVVVVVCVVVVNPVPDDSLLSSLLSSQVSCVVVVVDDDLVSSCVSSVHDSVSSVVD

pLDDT: mean 83.6, std 11.05, range [37.44, 96.19]